Protein AF-A0A843RYM4-F1 (afdb_monomer)

Radius of gyration: 27.72 Å; Cα contacts (8 Å, |Δi|>4): 353; chains: 1; bounding box: 103×53×93 Å

Solvent-accessible surface area (backbone atoms only — not comparable to full-atom values): 15531 Å² total; per-residue (Å²): 138,80,83,81,88,85,88,85,89,82,86,83,76,78,80,76,80,78,79,76,75,79,77,70,75,80,73,80,78,63,91,58,72,94,47,65,51,45,62,41,59,73,34,46,40,60,54,49,12,54,53,62,70,39,59,40,71,56,43,38,38,38,43,68,20,52,76,46,77,76,54,92,97,36,67,54,69,44,74,45,76,52,83,48,58,29,75,87,81,55,24,27,12,54,56,46,51,55,42,50,51,49,50,42,50,44,43,68,76,66,60,44,54,69,76,53,55,46,54,51,49,60,48,38,29,69,69,72,69,34,99,53,43,78,59,39,51,54,34,78,67,59,41,46,55,54,49,44,57,53,46,32,74,74,66,74,53,53,71,65,60,47,50,53,51,49,54,51,50,50,46,56,51,72,29,48,41,56,49,101,80,45,48,68,57,34,36,38,50,72,49,64,85,85,46,91,85,49,52,76,70,58,74,70,49,43,33,32,26,40,89,44,78,76,36,47,49,19,38,58,101,59,81,51,44,23,66,58,58,36,50,43,46,74,73,69,49,52,56,62,60,56,10,59,77,71,73,52,50,51,66,50,44,52,48,25,37,24,46,74,34,81,79,77,117

Mean predicted aligned error: 9.15 Å

Foldseek 3Di:
DDDDDDDDDDDPDDDDPPPPPPPDDPPPPPVQVPDDLQLDFQDALVLLCLQQVNPSVRSLCQAQWDWDAPDVVDIDTDGHLADASDNVVRTHGNLSSLLVLLVCLQCPVLVNDPVLSSVLSVVQCVVVVDNSRLQALCCLPCSLVVSLVSSCVVPVDDPVSSVLSSVSSNLSNVQFDADPVSHGFKGQHQLADDDSVCSNPGDSQWMQGCVAPNRAIDGPPANHHLVVLLVCVVVVDDLVVSCVVRVHDSVSSVSSNSSNPVPPD

Structure (mmCIF, N/CA/C/O backbone):
data_AF-A0A843RYM4-F1
#
_entry.id   AF-A0A843RYM4-F1
#
loop_
_atom_site.group_PDB
_atom_site.id
_atom_site.type_symbol
_atom_site.label_atom_id
_atom_site.label_alt_id
_atom_site.label_comp_id
_atom_site.label_asym_id
_atom_site.label_entity_id
_atom_site.label_seq_id
_atom_site.pdbx_PDB_ins_code
_atom_site.Cartn_x
_atom_site.Cartn_y
_atom_site.Cartn_z
_atom_site.occupancy
_atom_site.B_iso_or_equiv
_atom_site.auth_seq_id
_atom_site.auth_comp_id
_atom_site.auth_asym_id
_atom_site.auth_atom_id
_atom_site.pdbx_PDB_model_num
ATOM 1 N N . MET A 1 1 ? -74.844 -32.169 61.355 1.00 43.56 1 MET A N 1
ATOM 2 C CA . MET A 1 1 ? -74.745 -33.244 60.341 1.00 43.56 1 MET A CA 1
ATOM 3 C C . MET A 1 1 ? -75.072 -32.579 59.008 1.00 43.56 1 MET A C 1
ATOM 5 O O . MET A 1 1 ? -76.038 -31.832 58.997 1.00 43.56 1 MET A O 1
ATOM 9 N N . THR A 1 2 ? -74.260 -32.655 57.951 1.00 39.06 2 THR A N 1
ATOM 10 C CA . THR A 1 2 ? -73.309 -33.729 57.589 1.00 39.06 2 THR A CA 1
ATOM 11 C C . THR A 1 2 ? -72.094 -33.182 56.803 1.00 39.06 2 THR A C 1
ATOM 13 O O . THR A 1 2 ? -72.215 -32.187 56.103 1.00 39.06 2 THR A O 1
ATOM 16 N N . GLU A 1 3 ? -70.940 -33.829 56.993 1.00 38.00 3 GLU A N 1
ATOM 17 C CA . GLU A 1 3 ? -69.759 -34.020 56.112 1.00 38.00 3 GLU A CA 1
ATOM 18 C C . GLU A 1 3 ? -69.322 -32.994 55.029 1.00 38.00 3 GLU A C 1
ATOM 20 O O . GLU A 1 3 ? -70.042 -32.664 54.093 1.00 38.00 3 GLU A O 1
ATOM 25 N N . ARG A 1 4 ? -68.017 -32.655 55.064 1.00 41.25 4 ARG A N 1
ATOM 26 C CA . ARG A 1 4 ? -67.176 -32.430 53.862 1.00 41.25 4 ARG A CA 1
ATOM 27 C C . ARG A 1 4 ? -66.652 -33.794 53.380 1.00 41.25 4 ARG A C 1
ATOM 29 O O . ARG A 1 4 ? -66.325 -34.614 54.236 1.00 41.25 4 ARG A O 1
ATOM 36 N N . PRO A 1 5 ? -66.516 -34.033 52.062 1.00 50.25 5 PRO A N 1
ATOM 37 C CA . PRO A 1 5 ? -65.272 -33.696 51.335 1.00 50.25 5 PRO A CA 1
ATOM 38 C C . PRO A 1 5 ? -65.559 -32.710 50.166 1.00 50.25 5 PRO A C 1
ATOM 40 O O . PRO A 1 5 ? -66.572 -32.023 50.232 1.00 50.25 5 PRO A O 1
ATOM 43 N N . ARG A 1 6 ? -64.741 -32.475 49.121 1.00 34.31 6 ARG A N 1
ATOM 44 C CA . ARG A 1 6 ? -63.390 -32.939 48.706 1.00 34.31 6 ARG A CA 1
ATOM 45 C C . ARG A 1 6 ? -62.654 -31.788 47.973 1.00 34.31 6 ARG A C 1
ATOM 47 O O . ARG A 1 6 ? -63.226 -30.724 47.764 1.00 34.31 6 ARG A O 1
ATOM 54 N N . TYR A 1 7 ? -61.418 -32.031 47.540 1.00 39.75 7 TYR A N 1
ATOM 55 C CA . TYR A 1 7 ? -60.795 -31.420 46.357 1.00 39.75 7 TYR A CA 1
ATOM 56 C C . TYR A 1 7 ? -60.608 -32.525 45.309 1.00 39.75 7 TYR A C 1
ATOM 58 O O . TYR A 1 7 ? -60.106 -33.584 45.674 1.00 39.75 7 TYR A O 1
ATOM 66 N N . ASP A 1 8 ? -60.919 -32.250 44.046 1.00 36.75 8 ASP A N 1
ATOM 67 C CA . ASP A 1 8 ? -60.256 -32.870 42.894 1.00 36.75 8 ASP A CA 1
ATOM 68 C C . ASP A 1 8 ? -59.927 -31.740 41.912 1.00 36.75 8 ASP A C 1
ATOM 70 O O . ASP A 1 8 ? -60.771 -30.887 41.631 1.00 36.75 8 ASP A O 1
ATOM 74 N N . ALA A 1 9 ? -58.680 -31.698 41.455 1.00 43.78 9 ALA A N 1
ATOM 75 C CA . ALA A 1 9 ? -58.236 -30.788 40.410 1.00 43.78 9 ALA A CA 1
ATOM 76 C C . ALA A 1 9 ? -58.289 -31.539 39.077 1.00 43.78 9 ALA A C 1
ATOM 78 O O . ALA A 1 9 ? -57.789 -32.660 39.003 1.00 43.78 9 ALA A O 1
ATOM 79 N N . ASP A 1 10 ? -58.862 -30.920 38.045 1.00 38.19 10 ASP A N 1
ATOM 80 C CA . ASP A 1 10 ? -58.741 -31.402 36.669 1.00 38.19 10 ASP A CA 1
ATOM 81 C C . ASP A 1 10 ? -58.036 -30.343 35.814 1.00 38.19 10 ASP A C 1
ATOM 83 O O . ASP A 1 10 ? -58.332 -29.145 35.886 1.00 38.19 10 ASP A O 1
ATOM 87 N N . ASP A 1 11 ? -57.032 -30.794 35.070 1.00 42.09 11 ASP A N 1
ATOM 88 C CA . ASP A 1 11 ? -55.925 -29.981 34.571 1.00 42.09 11 ASP A CA 1
ATOM 89 C C . ASP A 1 11 ? -56.078 -29.747 33.060 1.00 42.09 11 ASP A C 1
ATOM 91 O O . ASP A 1 11 ? -55.438 -30.372 32.211 1.00 42.09 11 ASP A O 1
ATOM 95 N N . GLY A 1 12 ? -57.014 -28.856 32.717 1.00 36.50 12 GLY A N 1
ATOM 96 C CA . GLY A 1 12 ? -57.411 -28.521 31.344 1.00 36.50 12 GLY A CA 1
ATOM 97 C C . GLY A 1 12 ? -56.373 -27.702 30.563 1.00 36.50 12 GLY A C 1
ATOM 98 O O . GLY A 1 12 ? -56.663 -26.592 30.105 1.00 36.50 12 GLY A O 1
ATOM 99 N N . MET A 1 13 ? -55.155 -28.224 30.405 1.00 33.97 13 MET A N 1
ATOM 100 C CA . MET A 1 13 ? -54.034 -27.511 29.791 1.00 33.97 13 MET A CA 1
ATOM 101 C C . MET A 1 13 ? -54.233 -27.285 28.280 1.00 33.97 13 MET A C 1
ATOM 103 O O . MET A 1 13 ? -53.924 -28.129 27.439 1.00 33.97 13 MET A O 1
ATOM 107 N N . THR A 1 14 ? -54.710 -26.092 27.911 1.00 46.28 14 THR A N 1
ATOM 108 C CA . THR A 1 14 ? -54.848 -25.677 26.504 1.00 46.28 14 THR A CA 1
ATOM 109 C C . THR A 1 14 ? -53.482 -25.566 25.814 1.00 46.28 14 THR A C 1
ATOM 111 O O . THR A 1 14 ? -52.729 -24.604 25.990 1.00 46.28 14 THR A O 1
ATOM 114 N N . ALA A 1 15 ? -53.158 -26.559 24.984 1.00 40.03 15 ALA A N 1
ATOM 115 C CA . ALA A 1 15 ? -51.910 -26.613 24.233 1.00 40.03 15 ALA A CA 1
ATOM 116 C C . ALA A 1 15 ? -51.812 -25.468 23.205 1.00 40.03 15 ALA A C 1
ATOM 118 O O . ALA A 1 15 ? -52.325 -25.546 22.088 1.00 40.03 15 ALA A O 1
ATOM 119 N N . ARG A 1 16 ? -51.102 -24.390 23.561 1.00 44.75 16 ARG A N 1
ATOM 120 C CA . ARG A 1 16 ? -50.716 -23.339 22.610 1.00 44.75 16 ARG A CA 1
ATOM 121 C C . ARG A 1 16 ? -49.678 -23.887 21.632 1.00 44.75 16 ARG A C 1
ATOM 123 O O . ARG A 1 16 ? -48.495 -23.959 21.962 1.00 44.75 16 ARG A O 1
ATOM 130 N N . THR A 1 17 ? -50.110 -24.219 20.416 1.00 42.31 17 THR A N 1
ATOM 131 C CA . THR A 1 17 ? -49.234 -24.636 19.311 1.00 42.31 17 THR A CA 1
ATOM 132 C C . THR A 1 17 ? -48.154 -23.586 19.052 1.00 42.31 17 THR A C 1
ATOM 134 O O . THR A 1 17 ? -48.388 -22.552 18.422 1.00 42.31 17 THR A O 1
ATOM 137 N N . ARG A 1 18 ? -46.942 -23.854 19.545 1.00 42.25 18 ARG A N 1
ATOM 138 C CA . ARG A 1 18 ? -45.769 -22.999 19.355 1.00 42.25 18 ARG A CA 1
ATOM 139 C C . ARG A 1 18 ? -45.374 -23.075 17.880 1.00 42.25 18 ARG A C 1
ATOM 141 O O . ARG A 1 18 ? -44.728 -24.028 17.454 1.00 42.25 18 ARG A O 1
ATOM 148 N N . ARG A 1 19 ? -45.796 -22.086 17.086 1.00 44.50 19 ARG A N 1
ATOM 149 C CA . ARG A 1 19 ? -45.435 -21.964 15.667 1.00 44.50 19 ARG A CA 1
ATOM 150 C C . ARG A 1 19 ? -43.913 -21.839 15.575 1.00 44.50 19 ARG A C 1
ATOM 152 O O . ARG A 1 19 ? -43.376 -20.757 15.799 1.00 44.50 19 ARG A O 1
ATOM 159 N N . GLN A 1 20 ? -43.222 -22.946 15.291 1.00 45.41 20 GLN A N 1
ATOM 160 C CA . GLN A 1 20 ? -41.787 -22.935 15.030 1.00 45.41 20 GLN A CA 1
ATOM 161 C C . GLN A 1 20 ? -41.539 -22.033 13.823 1.00 45.41 20 GLN A C 1
ATOM 163 O O . GLN A 1 20 ? -41.824 -22.396 12.680 1.00 45.41 20 GLN A O 1
ATOM 168 N N . VAL A 1 21 ? -41.016 -20.839 14.089 1.00 48.16 21 VAL A N 1
ATOM 169 C CA . VAL A 1 21 ? -40.394 -20.020 13.059 1.00 48.16 21 VAL A CA 1
ATOM 170 C C . VAL A 1 21 ? -39.193 -20.823 12.585 1.00 48.16 21 VAL A C 1
ATOM 172 O O . VAL A 1 21 ? -38.210 -20.954 13.313 1.00 48.16 21 VAL A O 1
ATOM 175 N N . ARG A 1 22 ? -39.287 -21.404 11.382 1.00 48.12 22 ARG A N 1
ATOM 176 C CA . ARG A 1 22 ? -38.104 -21.908 10.687 1.00 48.12 22 ARG A CA 1
ATOM 177 C C . ARG A 1 22 ? -37.179 -20.711 10.517 1.00 48.12 22 ARG A C 1
ATOM 179 O O . ARG A 1 22 ? -37.444 -19.855 9.677 1.00 48.12 22 ARG A O 1
ATOM 186 N N . MET A 1 23 ? -36.126 -20.648 11.328 1.00 41.50 23 MET A N 1
ATOM 187 C CA . MET A 1 23 ? -34.982 -19.807 11.017 1.00 41.50 23 MET A CA 1
ATOM 188 C C . MET A 1 23 ? -34.380 -20.392 9.746 1.00 41.50 23 MET A C 1
ATOM 190 O O . MET A 1 23 ? -33.664 -21.387 9.787 1.00 41.50 23 MET A O 1
ATOM 194 N N . THR A 1 24 ? -34.767 -19.826 8.603 1.00 52.88 24 THR A N 1
ATOM 195 C CA . THR A 1 24 ? -34.023 -20.001 7.361 1.00 52.88 24 THR A CA 1
ATOM 196 C C . THR A 1 24 ? -32.586 -19.623 7.663 1.00 52.88 24 THR A C 1
ATOM 198 O O . THR A 1 24 ? -32.359 -18.526 8.184 1.00 52.88 24 THR A O 1
ATOM 201 N N . GLU A 1 25 ? -31.651 -20.523 7.366 1.00 50.12 25 GLU A N 1
ATOM 202 C CA . GLU A 1 25 ? -30.223 -20.238 7.476 1.00 50.12 25 GLU A CA 1
ATOM 203 C C . GLU A 1 25 ? -29.937 -18.878 6.826 1.00 50.12 25 GLU A C 1
ATOM 205 O O . GLU A 1 25 ? -30.541 -18.563 5.789 1.00 50.12 25 GLU A O 1
ATOM 210 N N . PRO A 1 26 ? -29.100 -18.026 7.443 1.00 48.59 26 PRO A N 1
ATOM 211 C CA . PRO A 1 26 ? -28.820 -16.716 6.890 1.00 48.59 26 PRO A CA 1
ATOM 212 C C . PRO A 1 26 ? -28.185 -16.920 5.518 1.00 48.59 26 PRO A C 1
ATOM 214 O O . PRO A 1 26 ? -27.036 -17.340 5.427 1.00 48.59 26 PRO A O 1
ATOM 217 N N . VAL A 1 27 ? -28.949 -16.632 4.458 1.00 57.59 27 VAL A N 1
ATOM 218 C CA . VAL A 1 27 ? -28.446 -16.648 3.083 1.00 57.59 27 VAL A CA 1
ATOM 219 C C . VAL A 1 27 ? -27.206 -15.775 3.074 1.00 57.59 27 VAL A C 1
ATOM 221 O O . VAL A 1 27 ? -27.314 -14.566 3.305 1.00 57.59 27 VAL A O 1
ATOM 224 N N . GLU A 1 28 ? -26.047 -16.395 2.861 1.00 64.62 28 GLU A N 1
ATOM 225 C CA . GLU A 1 28 ? -24.763 -15.714 2.878 1.00 64.62 28 GLU A CA 1
ATOM 226 C C . GLU A 1 28 ? -24.771 -14.685 1.748 1.00 64.62 28 GLU A C 1
ATOM 228 O O . GLU A 1 28 ? -24.627 -14.998 0.564 1.00 64.62 28 GLU A O 1
ATOM 233 N N . ARG A 1 29 ? -25.068 -13.434 2.112 1.00 72.12 29 ARG A N 1
ATOM 234 C CA . ARG A 1 29 ? -25.175 -12.328 1.168 1.00 72.12 29 ARG A CA 1
ATOM 235 C C . ARG A 1 29 ? -23.772 -11.956 0.734 1.00 72.12 29 ARG A C 1
ATOM 237 O O . ARG A 1 29 ? -23.193 -11.037 1.297 1.00 72.12 29 ARG A O 1
ATOM 244 N N . ASP A 1 30 ? -23.261 -12.644 -0.275 1.00 82.19 30 ASP A N 1
ATOM 245 C CA . ASP A 1 30 ? -22.031 -12.266 -0.956 1.00 82.19 30 ASP A CA 1
ATOM 246 C C . ASP A 1 30 ? -22.255 -10.948 -1.732 1.00 82.19 30 ASP A C 1
ATOM 248 O O . ASP A 1 30 ? -22.907 -10.949 -2.788 1.00 82.19 30 ASP A O 1
ATOM 252 N N . PRO A 1 31 ? -21.727 -9.800 -1.256 1.00 82.81 31 PRO A N 1
ATOM 253 C CA . PRO A 1 31 ? -21.909 -8.524 -1.940 1.00 82.81 31 PRO A CA 1
ATOM 254 C C . PRO A 1 31 ? -21.063 -8.436 -3.225 1.00 82.81 31 PRO A C 1
ATOM 256 O O . PRO A 1 31 ? -21.264 -7.536 -4.044 1.00 82.81 31 PRO A O 1
ATOM 259 N N . TYR A 1 32 ? -20.134 -9.372 -3.433 1.00 86.12 32 TYR A N 1
ATOM 260 C CA . TYR A 1 32 ? -19.184 -9.399 -4.539 1.00 86.12 32 TYR A CA 1
ATOM 261 C C . TYR A 1 32 ? -19.626 -10.308 -5.697 1.00 86.12 32 TYR A C 1
ATOM 263 O O . TYR A 1 32 ? -19.127 -10.130 -6.816 1.00 86.12 32 TYR A O 1
ATOM 271 N N . ARG A 1 33 ? -20.632 -11.171 -5.476 1.00 86.94 33 ARG A N 1
ATOM 272 C CA . ARG A 1 33 ? -21.292 -12.052 -6.465 1.00 86.94 33 ARG A CA 1
ATOM 273 C C . ARG A 1 33 ? -20.331 -13.052 -7.126 1.00 86.94 33 ARG A C 1
ATOM 275 O O . ARG A 1 33 ? -20.169 -13.056 -8.345 1.00 86.94 33 ARG A O 1
ATOM 282 N N . GLY A 1 34 ? -19.641 -13.850 -6.319 1.00 86.38 34 GLY A N 1
ATOM 283 C CA . GLY A 1 34 ? -18.660 -14.861 -6.717 1.00 86.38 34 GLY A CA 1
ATOM 284 C C . GLY A 1 34 ? -17.312 -14.295 -7.171 1.00 86.38 34 GLY A C 1
ATOM 285 O O . GLY A 1 34 ? -16.414 -15.048 -7.545 1.00 86.38 34 GLY A O 1
ATOM 286 N N . ARG A 1 35 ? -17.138 -12.967 -7.170 1.00 89.19 35 ARG A N 1
ATOM 287 C CA . ARG A 1 35 ? -15.895 -12.311 -7.595 1.00 89.19 35 ARG A CA 1
ATOM 288 C C . ARG A 1 35 ? -14.971 -12.114 -6.400 1.00 89.19 35 ARG A C 1
ATOM 290 O O . ARG A 1 35 ? -15.396 -11.618 -5.365 1.00 89.19 35 ARG A O 1
ATOM 297 N N . SER A 1 36 ? -13.682 -12.405 -6.575 1.00 92.88 36 SER A N 1
ATOM 298 C CA . SER A 1 36 ? -12.673 -12.118 -5.547 1.00 92.88 36 SER A CA 1
ATOM 299 C C . SER A 1 36 ? -12.629 -10.607 -5.248 1.00 92.88 36 SER A C 1
ATOM 301 O O . SER A 1 36 ? -12.276 -9.845 -6.158 1.00 92.88 36 SER A O 1
ATOM 303 N N . PRO A 1 37 ? -12.907 -10.157 -4.005 1.00 94.50 37 PRO A N 1
ATOM 304 C CA . PRO A 1 37 ? -12.959 -8.729 -3.658 1.00 94.50 37 PRO A CA 1
ATOM 305 C C . PRO A 1 37 ? -11.645 -8.016 -3.985 1.00 94.50 37 PRO A C 1
ATOM 307 O O . PRO A 1 37 ? -11.616 -6.905 -4.506 1.00 94.50 37 PRO A O 1
ATOM 310 N N . ARG A 1 38 ? -10.542 -8.746 -3.793 1.00 95.81 38 ARG A N 1
ATOM 311 C CA . ARG A 1 38 ? -9.158 -8.335 -4.041 1.00 95.81 38 ARG A CA 1
ATOM 312 C C . ARG A 1 38 ? -8.888 -7.830 -5.463 1.00 95.81 38 ARG A C 1
ATOM 314 O O . ARG A 1 38 ? -7.949 -7.062 -5.654 1.00 95.81 38 ARG A O 1
ATOM 321 N N . LYS A 1 39 ? -9.668 -8.301 -6.445 1.00 95.88 39 LYS A N 1
ATOM 322 C CA . LYS A 1 39 ? -9.522 -8.009 -7.883 1.00 95.88 39 LYS A CA 1
ATOM 323 C C . LYS A 1 39 ? -10.553 -6.999 -8.402 1.00 95.88 39 LYS A C 1
ATOM 325 O O . LYS A 1 39 ? -10.471 -6.604 -9.562 1.00 95.88 39 LYS A O 1
ATOM 330 N N . ILE A 1 40 ? -11.527 -6.596 -7.585 1.00 95.88 40 ILE A N 1
ATOM 331 C CA . ILE A 1 40 ? -12.537 -5.612 -7.985 1.00 95.88 40 ILE A CA 1
ATOM 332 C C . ILE A 1 40 ? -11.876 -4.222 -8.028 1.00 95.88 40 ILE A C 1
ATOM 334 O O . ILE A 1 40 ? -11.143 -3.884 -7.095 1.00 95.88 40 ILE A O 1
ATOM 338 N N . PRO A 1 41 ? -12.097 -3.408 -9.081 1.00 97.12 41 PRO A N 1
ATOM 339 C CA . PRO A 1 41 ? -11.668 -2.015 -9.085 1.00 97.12 41 PRO A CA 1
ATOM 340 C C . PRO A 1 41 ? -12.458 -1.244 -8.019 1.00 97.12 41 PRO A C 1
ATOM 342 O O . PRO A 1 41 ? -13.680 -1.140 -8.114 1.00 97.12 41 PRO A O 1
ATOM 345 N N . ALA A 1 42 ? -11.757 -0.751 -7.000 1.00 96.81 42 ALA A N 1
ATOM 346 C CA . ALA A 1 42 ? -12.342 -0.161 -5.795 1.00 96.81 42 ALA A CA 1
ATOM 347 C C . ALA A 1 42 ? -11.682 1.164 -5.375 1.00 96.81 42 ALA A C 1
ATOM 349 O O . ALA A 1 42 ? -12.269 1.890 -4.585 1.00 96.81 42 ALA A O 1
ATOM 350 N N . TYR A 1 43 ? -10.500 1.493 -5.911 1.00 98.38 43 TYR A N 1
ATOM 351 C CA . TYR A 1 43 ? -9.725 2.666 -5.499 1.00 98.38 43 TYR A CA 1
ATOM 352 C C . TYR A 1 43 ? -9.367 3.562 -6.683 1.00 98.38 43 TYR A C 1
ATOM 354 O O . TYR A 1 43 ? -8.913 3.097 -7.730 1.00 98.38 43 TYR A O 1
ATOM 362 N N . SER A 1 44 ? -9.489 4.866 -6.489 1.00 98.06 44 SER A N 1
ATOM 363 C CA . SER A 1 44 ? -8.906 5.892 -7.349 1.00 98.06 44 SER A CA 1
ATOM 364 C C . SER A 1 44 ? -7.387 6.018 -7.146 1.00 98.06 44 SER A C 1
ATOM 366 O O . SER A 1 44 ? -6.811 5.539 -6.165 1.00 98.06 44 SER A O 1
ATOM 368 N N . SER A 1 45 ? -6.719 6.745 -8.053 1.00 97.94 45 SER A N 1
ATOM 369 C CA . SER A 1 45 ? -5.318 7.155 -7.838 1.00 97.94 45 SER A CA 1
ATOM 370 C C . SER A 1 45 ? -5.152 8.012 -6.576 1.00 97.94 45 SER A C 1
ATOM 372 O O . SER A 1 45 ? -4.106 7.935 -5.934 1.00 97.94 45 SER A O 1
ATOM 374 N N . PHE A 1 46 ? -6.172 8.801 -6.216 1.00 96.50 46 PHE A N 1
ATOM 375 C CA . PHE A 1 46 ? -6.182 9.660 -5.033 1.00 96.50 46 PHE A CA 1
ATOM 376 C C . PHE A 1 46 ? -6.208 8.840 -3.739 1.00 96.50 46 PHE A C 1
ATOM 378 O O . PHE A 1 46 ? -5.335 9.022 -2.893 1.00 96.50 46 PHE A O 1
ATOM 385 N N . GLU A 1 47 ? -7.127 7.882 -3.606 1.00 97.00 47 GLU A N 1
ATOM 386 C CA . GLU A 1 47 ? -7.197 6.991 -2.434 1.00 97.00 47 GLU A CA 1
ATOM 387 C C . GLU A 1 47 ? -5.907 6.180 -2.276 1.00 97.00 47 GLU A C 1
ATOM 389 O O . GLU A 1 47 ? -5.293 6.196 -1.212 1.00 97.00 47 GLU A O 1
ATOM 394 N N . ALA A 1 48 ? -5.410 5.580 -3.363 1.00 97.62 48 ALA A N 1
ATOM 395 C CA . ALA A 1 48 ? -4.123 4.884 -3.368 1.00 97.62 48 ALA A CA 1
ATOM 396 C C . ALA A 1 48 ? -2.952 5.796 -2.947 1.00 97.62 48 ALA A C 1
ATOM 398 O O . ALA A 1 48 ? -2.069 5.380 -2.196 1.00 97.62 48 ALA A O 1
ATOM 399 N N . SER A 1 49 ? -2.957 7.057 -3.389 1.00 95.50 49 SER A N 1
ATOM 400 C CA . SER A 1 49 ? -1.980 8.078 -2.992 1.00 95.50 49 SER A CA 1
ATOM 401 C C . SER A 1 49 ? -2.014 8.365 -1.494 1.00 95.50 49 SER A C 1
ATOM 403 O O . SER A 1 49 ? -0.967 8.432 -0.846 1.00 95.50 49 SER A O 1
ATOM 405 N N . ARG A 1 50 ? -3.218 8.487 -0.930 1.00 94.00 50 ARG A N 1
ATOM 406 C CA . ARG A 1 50 ? -3.449 8.780 0.488 1.00 94.00 50 ARG A CA 1
ATOM 407 C C . ARG A 1 50 ? -3.031 7.596 1.359 1.00 94.00 50 ARG A C 1
ATOM 409 O O . ARG A 1 50 ? -2.188 7.767 2.236 1.00 94.00 50 ARG A O 1
ATOM 416 N N . TYR A 1 51 ? -3.515 6.396 1.043 1.00 95.19 51 TYR A N 1
ATOM 417 C CA . TYR A 1 51 ? -3.266 5.175 1.815 1.00 95.19 51 TYR A CA 1
ATOM 418 C C . TYR A 1 51 ? -1.800 4.718 1.781 1.00 95.19 51 TYR A C 1
ATOM 420 O O . TYR A 1 51 ? -1.284 4.227 2.781 1.00 95.19 51 TYR A O 1
ATOM 428 N N . LEU A 1 52 ? -1.100 4.903 0.655 1.00 94.12 52 LEU A N 1
ATOM 429 C CA . LEU A 1 52 ? 0.306 4.493 0.498 1.00 94.12 52 LEU A CA 1
ATOM 430 C C . LEU A 1 52 ? 1.308 5.647 0.705 1.00 94.12 52 LEU A C 1
ATOM 432 O O . LEU A 1 52 ? 2.525 5.449 0.627 1.00 94.12 52 LEU A O 1
ATOM 436 N N . ARG A 1 53 ? 0.812 6.870 0.943 1.00 92.31 53 ARG A N 1
ATOM 437 C CA . ARG A 1 53 ? 1.591 8.122 1.025 1.00 92.31 53 ARG A CA 1
ATOM 438 C C . ARG A 1 53 ? 2.451 8.394 -0.213 1.00 92.31 53 ARG A C 1
ATOM 440 O O . ARG A 1 53 ? 3.535 8.973 -0.105 1.00 92.31 53 ARG A O 1
ATOM 447 N N . ILE A 1 54 ? 2.008 7.955 -1.390 1.00 93.19 54 ILE A N 1
ATOM 448 C CA . ILE A 1 54 ? 2.682 8.147 -2.685 1.00 93.19 54 ILE A CA 1
ATOM 449 C C . ILE A 1 54 ? 2.013 9.332 -3.391 1.00 93.19 54 ILE A C 1
ATOM 451 O O . ILE A 1 54 ? 0.798 9.301 -3.506 1.00 93.19 54 ILE A O 1
ATOM 455 N N . PRO A 1 55 ? 2.736 10.343 -3.913 1.00 94.31 55 PRO A N 1
ATOM 456 C CA . PRO A 1 55 ? 2.100 11.448 -4.635 1.00 94.31 55 PRO A CA 1
ATOM 457 C C . PRO A 1 55 ? 1.178 10.950 -5.758 1.00 94.31 55 PRO A C 1
ATOM 459 O O . PRO A 1 55 ? 1.570 10.075 -6.530 1.00 94.31 55 PRO A O 1
ATOM 462 N N . GLU A 1 56 ? -0.021 11.518 -5.892 1.00 95.62 56 GLU A N 1
ATOM 463 C CA . GLU A 1 56 ? -1.044 11.004 -6.818 1.00 95.62 56 GLU A CA 1
ATOM 464 C C . GLU A 1 56 ? -0.556 10.890 -8.265 1.00 95.62 56 GLU A C 1
ATOM 466 O O . GLU A 1 56 ? -0.749 9.861 -8.911 1.00 95.62 56 GLU A O 1
ATOM 471 N N . ASN A 1 57 ? 0.160 11.899 -8.765 1.00 95.12 57 ASN A N 1
ATOM 472 C CA . ASN A 1 57 ? 0.730 11.844 -10.109 1.00 95.12 57 ASN A CA 1
ATOM 473 C C . ASN A 1 57 ? 1.754 10.698 -10.253 1.00 95.12 57 ASN A C 1
ATOM 475 O O . ASN A 1 57 ? 1.873 10.094 -11.313 1.00 95.12 57 ASN A O 1
ATOM 479 N N . THR A 1 58 ? 2.477 10.348 -9.186 1.00 95.00 58 THR A N 1
ATOM 480 C CA . THR A 1 58 ? 3.381 9.190 -9.161 1.00 95.00 58 THR A CA 1
ATOM 481 C C . THR A 1 58 ? 2.603 7.874 -9.213 1.00 95.00 58 THR A C 1
ATOM 483 O O . THR A 1 58 ? 2.940 7.034 -10.044 1.00 95.00 58 THR A O 1
ATOM 486 N N . VAL A 1 59 ? 1.531 7.721 -8.421 1.00 97.31 59 VAL A N 1
ATOM 487 C CA . VAL A 1 59 ? 0.623 6.558 -8.502 1.00 97.31 59 VAL A CA 1
ATOM 488 C C . VAL A 1 59 ? 0.065 6.407 -9.916 1.00 97.31 59 VAL A C 1
ATOM 490 O O . VAL A 1 59 ? 0.187 5.342 -10.521 1.00 97.31 59 VAL A O 1
ATOM 493 N N . ARG A 1 60 ? -0.477 7.494 -10.476 1.00 96.44 60 ARG A N 1
ATOM 494 C CA . ARG A 1 60 ? -1.072 7.525 -11.815 1.00 96.44 60 ARG A CA 1
ATOM 495 C C . ARG A 1 60 ? -0.056 7.122 -12.890 1.00 96.44 60 ARG A C 1
ATOM 497 O O . ARG A 1 60 ? -0.333 6.244 -13.702 1.00 96.44 60 ARG A O 1
ATOM 504 N N . ASN A 1 61 ? 1.155 7.678 -12.835 1.00 95.19 61 ASN A N 1
ATOM 505 C CA . ASN A 1 61 ? 2.244 7.343 -13.756 1.00 95.19 61 ASN A CA 1
ATOM 506 C C . ASN A 1 61 ? 2.743 5.894 -13.615 1.00 95.19 61 ASN A C 1
ATOM 508 O O . ASN A 1 61 ? 3.223 5.321 -14.594 1.00 95.19 61 ASN A O 1
ATOM 512 N N . TRP A 1 62 ? 2.663 5.288 -12.426 1.00 96.31 62 TRP A N 1
ATOM 513 C CA . TRP A 1 62 ? 3.027 3.881 -12.219 1.00 96.31 62 TRP A CA 1
ATOM 514 C C . TRP A 1 62 ? 1.923 2.928 -12.687 1.00 96.31 62 TRP A C 1
ATOM 516 O O . TRP A 1 62 ? 2.237 1.922 -13.315 1.00 96.31 62 TRP A O 1
ATOM 526 N N . ALA A 1 63 ? 0.652 3.243 -12.440 1.00 96.88 63 ALA A N 1
ATOM 527 C CA . ALA A 1 63 ? -0.468 2.366 -12.779 1.00 96.88 63 ALA A CA 1
ATOM 528 C C . ALA A 1 63 ? -0.961 2.485 -14.232 1.00 96.88 63 ALA A C 1
ATOM 530 O O . ALA A 1 63 ? -1.385 1.490 -14.813 1.00 96.88 63 ALA A O 1
ATOM 531 N N . PHE A 1 64 ? -0.884 3.677 -14.830 1.00 96.12 64 PHE A N 1
ATOM 532 C CA . PHE A 1 64 ? -1.447 3.970 -16.159 1.00 96.12 64 PHE A CA 1
ATOM 533 C C . PHE A 1 64 ? -0.398 4.464 -17.169 1.00 96.12 64 PHE A C 1
ATOM 535 O O . PHE A 1 64 ? -0.656 4.500 -18.372 1.00 96.12 64 PHE A O 1
ATOM 542 N N . GLY A 1 65 ? 0.824 4.760 -16.714 1.00 93.50 65 GLY A N 1
ATOM 543 C CA . GLY A 1 65 ? 1.875 5.318 -17.563 1.00 93.50 65 GLY A CA 1
ATOM 544 C C . GLY A 1 65 ? 1.615 6.780 -17.933 1.00 93.50 65 GLY A C 1
ATOM 545 O O . GLY A 1 65 ? 0.744 7.437 -17.369 1.00 93.50 65 GLY A O 1
ATOM 546 N N . TYR A 1 66 ? 2.393 7.303 -18.881 1.00 90.19 66 TYR A N 1
ATOM 547 C CA . TYR A 1 66 ? 2.176 8.635 -19.455 1.00 90.19 66 TYR A CA 1
ATOM 548 C C . TYR A 1 66 ? 2.806 8.775 -20.846 1.00 90.19 66 TYR A C 1
ATOM 550 O O . TYR A 1 66 ? 3.719 8.033 -21.223 1.00 90.19 66 TYR A O 1
ATOM 558 N N . ALA A 1 67 ? 2.349 9.785 -21.588 1.00 88.12 67 ALA A N 1
ATOM 559 C CA . ALA A 1 67 ? 2.960 10.266 -22.821 1.00 88.12 67 ALA A CA 1
ATOM 560 C C . ALA A 1 67 ? 2.976 11.803 -22.812 1.00 88.12 67 ALA A C 1
ATOM 562 O O . ALA A 1 67 ? 1.926 12.432 -22.889 1.00 88.12 67 ALA A O 1
ATOM 563 N N . GLN A 1 68 ? 4.160 12.408 -22.716 1.00 86.06 68 GLN A N 1
ATOM 564 C CA . GLN A 1 68 ? 4.343 13.859 -22.636 1.00 86.06 68 GLN A CA 1
ATOM 565 C C . GLN A 1 68 ? 5.205 14.350 -23.801 1.00 86.06 68 GLN A C 1
ATOM 567 O O . GLN A 1 68 ? 6.272 13.798 -24.073 1.00 86.06 68 GLN A O 1
ATOM 572 N N . ARG A 1 69 ? 4.771 15.412 -24.487 1.00 85.25 69 ARG A N 1
ATOM 573 C CA . ARG A 1 69 ? 5.583 16.079 -25.517 1.00 85.25 69 ARG A CA 1
ATOM 574 C C . ARG A 1 69 ? 6.745 16.820 -24.849 1.00 85.25 69 ARG A C 1
ATOM 576 O O . ARG A 1 69 ? 6.530 17.578 -23.911 1.00 85.25 69 ARG A O 1
ATOM 583 N N . THR A 1 70 ? 7.961 16.594 -25.338 1.00 86.50 70 THR A N 1
ATOM 584 C CA . THR A 1 70 ? 9.211 17.178 -24.810 1.00 86.50 70 THR A CA 1
ATOM 585 C C . THR A 1 70 ? 9.956 18.033 -25.840 1.00 86.50 70 THR A C 1
ATOM 587 O O . THR A 1 70 ? 11.058 18.505 -25.579 1.00 86.50 70 THR A O 1
ATOM 590 N N . GLY A 1 71 ? 9.360 18.242 -27.016 1.00 85.56 71 GLY A N 1
ATOM 591 C CA . GLY A 1 71 ? 9.843 19.144 -28.062 1.00 85.56 71 GLY A CA 1
ATOM 592 C C . GLY A 1 71 ? 9.140 18.888 -29.402 1.00 85.56 71 GLY A C 1
ATOM 593 O O . GLY A 1 71 ? 8.264 18.017 -29.480 1.00 85.56 71 GLY A O 1
ATOM 594 N N . PRO A 1 72 ? 9.515 19.604 -30.476 1.00 86.75 72 PRO A N 1
ATOM 595 C CA . PRO A 1 72 ? 9.101 19.272 -31.839 1.00 86.75 72 PRO A CA 1
ATOM 596 C C . PRO A 1 72 ? 9.462 17.814 -32.162 1.00 86.75 72 PRO A C 1
ATOM 598 O O . PRO A 1 72 ? 10.592 17.388 -31.934 1.00 86.75 72 PRO A O 1
ATOM 601 N N . GLY A 1 73 ? 8.485 17.012 -32.595 1.00 84.94 73 GLY A N 1
ATOM 602 C CA . GLY A 1 73 ? 8.656 15.578 -32.888 1.00 84.94 73 GLY A CA 1
ATOM 603 C C . GLY A 1 73 ? 8.968 14.654 -31.694 1.00 84.94 73 GLY A C 1
ATOM 604 O O . GLY A 1 73 ? 8.889 13.437 -31.839 1.00 84.94 73 GLY A O 1
ATOM 605 N N . ARG A 1 74 ? 9.284 15.178 -30.500 1.00 84.44 74 ARG A N 1
ATOM 606 C CA . ARG A 1 74 ? 9.730 14.377 -29.345 1.00 84.44 74 ARG A CA 1
ATOM 607 C C . ARG A 1 74 ? 8.609 14.169 -28.328 1.00 84.44 74 ARG A C 1
ATOM 609 O O . ARG A 1 74 ? 8.046 15.124 -27.796 1.00 84.44 74 ARG A O 1
ATOM 616 N N . THR A 1 75 ? 8.317 12.904 -28.025 1.00 87.44 75 THR A N 1
ATOM 617 C CA . THR A 1 75 ? 7.375 12.499 -26.968 1.00 87.44 75 THR A CA 1
ATOM 618 C C . THR A 1 75 ? 8.059 11.521 -26.021 1.00 87.44 75 THR A C 1
ATOM 620 O O . THR A 1 75 ? 8.430 10.422 -26.427 1.00 87.44 75 THR A O 1
ATOM 623 N N . MET A 1 76 ? 8.198 11.897 -24.752 1.00 84.06 76 MET A N 1
ATOM 624 C CA . MET A 1 76 ? 8.609 10.987 -23.687 1.00 84.06 76 MET A CA 1
ATOM 625 C C . MET A 1 76 ? 7.419 10.109 -23.300 1.00 84.06 76 MET A C 1
ATOM 627 O O . MET A 1 76 ? 6.360 10.622 -22.941 1.00 84.06 76 MET A O 1
ATOM 631 N N . ARG A 1 77 ? 7.581 8.786 -23.375 1.00 87.25 77 ARG A N 1
ATOM 632 C CA . ARG A 1 77 ? 6.562 7.814 -22.959 1.00 87.25 77 ARG A CA 1
ATOM 633 C C . ARG A 1 77 ? 7.110 6.906 -21.867 1.00 87.25 77 ARG A C 1
ATOM 635 O O . ARG A 1 77 ? 8.239 6.434 -21.969 1.00 87.25 77 ARG A O 1
ATOM 642 N N . SER A 1 78 ? 6.285 6.600 -20.872 1.00 87.81 78 SER A N 1
ATOM 643 C CA . SER A 1 78 ? 6.519 5.502 -19.931 1.00 87.81 78 SER A CA 1
ATOM 644 C C . SER A 1 78 ? 5.296 4.598 -19.913 1.00 87.81 78 SER A C 1
ATOM 646 O O . SER A 1 78 ? 4.193 5.068 -19.648 1.00 87.81 78 SER A O 1
ATOM 648 N N . ARG A 1 79 ? 5.491 3.295 -20.149 1.00 92.00 79 ARG A N 1
ATOM 649 C CA . ARG A 1 79 ? 4.441 2.283 -19.937 1.00 92.00 79 ARG A CA 1
ATOM 650 C C . ARG A 1 79 ? 4.125 2.128 -18.427 1.00 92.00 79 ARG A C 1
ATOM 652 O O . ARG A 1 79 ? 4.974 2.503 -17.611 1.00 92.00 79 ARG A O 1
ATOM 659 N N . PRO A 1 80 ? 2.971 1.569 -18.028 1.00 94.06 80 PRO A N 1
ATOM 660 C CA . PRO A 1 80 ? 2.702 1.181 -16.636 1.00 94.06 80 PRO A CA 1
ATOM 661 C C . PRO A 1 80 ? 3.787 0.271 -16.034 1.00 94.06 80 PRO A C 1
ATOM 663 O O . PRO A 1 80 ? 4.522 -0.388 -16.769 1.00 94.06 80 PRO A O 1
ATOM 666 N N . LEU A 1 81 ? 3.923 0.234 -14.708 1.00 94.31 81 LEU A N 1
ATOM 667 C CA . LEU A 1 81 ? 4.695 -0.781 -13.971 1.00 94.31 81 LEU A CA 1
ATOM 668 C C . LEU A 1 81 ? 3.844 -1.987 -13.547 1.00 94.31 81 LEU A C 1
ATOM 670 O O . LEU A 1 81 ? 4.415 -3.029 -13.257 1.00 94.31 81 LEU A O 1
ATOM 674 N N . LEU A 1 82 ? 2.520 -1.838 -13.506 1.00 94.94 82 LEU A N 1
ATOM 675 C CA . LEU A 1 82 ? 1.562 -2.866 -13.096 1.00 94.94 82 LEU A CA 1
ATOM 676 C C . LEU A 1 82 ? 0.365 -2.897 -14.051 1.00 94.94 82 LEU A C 1
ATOM 678 O O . LEU A 1 82 ? 0.184 -1.982 -14.860 1.00 94.94 82 LEU A O 1
ATOM 682 N N . LYS A 1 83 ? -0.474 -3.929 -13.938 1.00 94.50 83 LYS A N 1
ATOM 683 C CA . LYS A 1 83 ? -1.727 -4.045 -14.691 1.00 94.50 83 LYS A CA 1
ATOM 684 C C . LYS A 1 83 ? -2.903 -3.580 -13.830 1.00 94.50 83 LYS A C 1
ATOM 686 O O . LYS A 1 83 ? -3.398 -4.335 -12.995 1.00 94.50 83 LYS A O 1
ATOM 691 N N . ALA A 1 84 ? -3.345 -2.340 -14.037 1.00 96.50 84 ALA A N 1
ATOM 692 C CA . ALA A 1 84 ? -4.497 -1.780 -13.333 1.00 96.50 84 ALA A CA 1
ATOM 693 C C . ALA A 1 84 ? -5.780 -2.596 -13.587 1.00 96.50 84 ALA A C 1
ATOM 695 O O . ALA A 1 84 ? -5.985 -3.122 -14.683 1.00 96.50 84 ALA A O 1
ATOM 696 N N . ALA A 1 85 ? -6.643 -2.685 -12.572 1.00 96.94 85 ALA A N 1
ATOM 697 C CA . ALA A 1 85 ? -7.879 -3.463 -12.631 1.00 96.94 85 ALA A CA 1
ATOM 698 C C . ALA A 1 85 ? -8.914 -2.904 -13.623 1.00 96.94 85 ALA A C 1
ATOM 700 O O . ALA A 1 85 ? -9.614 -3.684 -14.267 1.00 96.94 85 ALA A O 1
ATOM 701 N N . ASP A 1 86 ? -8.988 -1.579 -13.781 1.00 97.19 86 ASP A N 1
ATOM 702 C CA . ASP A 1 86 ? -9.756 -0.927 -14.846 1.00 97.19 86 ASP A CA 1
ATOM 703 C C . ASP A 1 86 ? -8.979 0.275 -15.409 1.00 97.19 86 ASP A C 1
ATOM 705 O O . ASP A 1 86 ? -8.961 1.373 -14.846 1.00 97.19 86 ASP A O 1
ATOM 709 N N . THR A 1 87 ? -8.335 0.061 -16.558 1.00 94.94 87 THR A N 1
ATOM 710 C CA . THR A 1 87 ? -7.583 1.093 -17.286 1.00 94.94 87 THR A CA 1
ATOM 711 C C . THR A 1 87 ? -8.483 2.173 -17.893 1.00 94.94 87 THR A C 1
ATOM 713 O O . THR A 1 87 ? -8.022 3.292 -18.092 1.00 94.94 87 THR A O 1
ATOM 716 N N . GLN A 1 88 ? -9.754 1.881 -18.201 1.00 94.44 88 GLN A N 1
ATOM 717 C CA . GLN A 1 88 ? -10.659 2.865 -18.807 1.00 94.44 88 GLN A CA 1
ATOM 718 C C . GLN A 1 88 ? -11.130 3.876 -17.759 1.00 94.44 88 GLN A C 1
ATOM 720 O O . GLN A 1 88 ? -11.054 5.087 -17.971 1.00 94.44 88 GLN A O 1
ATOM 725 N N . ARG A 1 89 ? -11.561 3.382 -16.594 1.00 96.19 89 ARG A N 1
ATOM 726 C CA . ARG A 1 89 ? -12.047 4.207 -15.475 1.00 96.19 89 ARG A CA 1
ATOM 727 C C . ARG A 1 89 ? -10.935 4.710 -14.555 1.00 96.19 89 ARG A C 1
ATOM 729 O O . ARG A 1 89 ? -11.219 5.447 -13.620 1.00 96.19 89 ARG A O 1
ATOM 736 N N . HIS A 1 90 ? -9.684 4.335 -14.828 1.00 96.50 90 HIS A N 1
ATOM 737 C CA . HIS A 1 90 ? -8.512 4.640 -14.003 1.00 96.50 90 HIS A CA 1
ATOM 738 C C . HIS A 1 90 ? -8.657 4.160 -12.546 1.00 96.50 90 HIS A C 1
ATOM 740 O O . HIS A 1 90 ? -8.219 4.830 -11.606 1.00 96.50 90 HIS A O 1
ATOM 746 N N . LEU A 1 91 ? -9.263 2.980 -12.368 1.00 98.06 91 LEU A N 1
ATOM 747 C CA . LEU A 1 91 ? -9.491 2.362 -11.064 1.00 98.06 91 LEU A CA 1
ATOM 748 C C . LEU A 1 91 ? -8.512 1.213 -10.801 1.00 98.06 91 LEU A C 1
ATOM 750 O O . LEU A 1 91 ? -8.137 0.429 -11.678 1.00 98.06 91 LEU A O 1
ATOM 754 N N . LEU A 1 92 ? -8.125 1.121 -9.538 1.00 98.50 92 LEU A N 1
ATOM 755 C CA . LEU A 1 92 ? -7.185 0.168 -8.975 1.00 98.50 92 LEU A CA 1
ATOM 756 C C . LEU A 1 92 ? -7.944 -0.832 -8.103 1.00 98.50 92 LEU A C 1
ATOM 758 O O . LEU A 1 92 ? -8.947 -0.499 -7.472 1.00 98.50 92 LEU A O 1
ATOM 762 N N . SER A 1 93 ? -7.451 -2.063 -8.057 1.00 98.12 93 SER A N 1
ATOM 763 C CA . SER A 1 93 ? -7.904 -3.081 -7.105 1.00 98.12 93 SER A CA 1
ATOM 764 C C . SER A 1 93 ? -6.999 -3.131 -5.874 1.00 98.12 93 SER A C 1
ATOM 766 O O . SER A 1 93 ? -5.934 -2.510 -5.852 1.00 98.12 93 SER A O 1
ATOM 768 N N . PHE A 1 94 ? -7.381 -3.914 -4.863 1.00 98.44 94 PHE A N 1
ATOM 769 C CA . PHE A 1 94 ? -6.519 -4.163 -3.702 1.00 98.44 94 PHE A CA 1
ATOM 770 C C . PHE A 1 94 ? -5.181 -4.781 -4.123 1.00 98.44 94 PHE A C 1
ATOM 772 O O . PHE A 1 94 ? -4.137 -4.332 -3.664 1.00 98.44 94 PHE A O 1
ATOM 779 N N . VAL A 1 95 ? -5.196 -5.730 -5.067 1.00 97.81 95 VAL A N 1
ATOM 780 C CA . VAL A 1 95 ? -3.972 -6.281 -5.676 1.00 97.81 95 VAL A CA 1
ATOM 781 C C . VAL A 1 95 ? -3.047 -5.163 -6.173 1.00 97.81 95 VAL A C 1
ATOM 783 O O . VAL A 1 95 ? -1.862 -5.164 -5.850 1.00 97.81 95 VAL A O 1
ATOM 786 N N . ASN A 1 96 ? -3.593 -4.152 -6.854 1.00 98.25 96 ASN A N 1
ATOM 787 C CA . ASN A 1 96 ? -2.789 -3.032 -7.340 1.00 98.25 96 ASN A CA 1
ATOM 788 C C . ASN A 1 96 ? -2.282 -2.112 -6.217 1.00 98.25 96 ASN A C 1
ATOM 790 O O . ASN A 1 96 ? -1.193 -1.560 -6.356 1.00 98.25 96 ASN A O 1
ATOM 794 N N . LEU A 1 97 ? -3.010 -1.950 -5.103 1.00 98.25 97 LEU A N 1
ATOM 795 C CA . LEU A 1 97 ? -2.482 -1.237 -3.929 1.00 98.25 97 LEU A CA 1
ATOM 796 C C . LEU A 1 97 ? -1.254 -1.947 -3.349 1.00 98.25 97 LEU A C 1
ATOM 798 O O . LEU A 1 97 ? -0.258 -1.293 -3.042 1.00 98.25 97 LEU A O 1
ATOM 802 N N . VAL A 1 98 ? -1.299 -3.277 -3.232 1.00 98.06 98 VAL A N 1
ATOM 803 C CA . VAL A 1 98 ? -0.169 -4.057 -2.708 1.00 98.06 98 VAL A CA 1
ATOM 804 C C . VAL A 1 98 ? 1.019 -4.029 -3.686 1.00 98.06 98 VAL A C 1
ATOM 806 O O . VAL A 1 98 ? 2.160 -3.854 -3.261 1.00 98.06 98 VAL A O 1
ATOM 809 N N . GLU A 1 99 ? 0.778 -4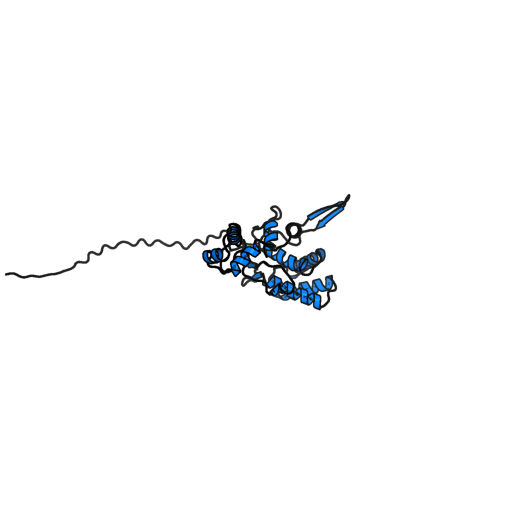.081 -5.001 1.00 97.50 99 GLU A N 1
ATOM 810 C CA . GLU A 1 99 ? 1.830 -3.869 -6.011 1.00 97.50 99 GLU A CA 1
ATOM 811 C C . GLU A 1 99 ? 2.466 -2.471 -5.891 1.00 97.50 99 GLU A C 1
ATOM 813 O O . GLU A 1 99 ? 3.691 -2.346 -5.890 1.00 97.50 99 GLU A O 1
ATOM 818 N N . LEU A 1 100 ? 1.661 -1.411 -5.741 1.00 97.75 100 LEU A N 1
ATOM 819 C CA . LEU A 1 100 ? 2.146 -0.035 -5.555 1.00 97.75 100 LEU A CA 1
ATOM 820 C C . LEU A 1 100 ? 2.951 0.138 -4.260 1.00 97.75 100 LEU A C 1
ATOM 822 O O . LEU A 1 100 ? 3.939 0.875 -4.257 1.00 97.75 100 LEU A O 1
ATOM 826 N N . HIS A 1 101 ? 2.567 -0.546 -3.179 1.00 96.50 101 HIS A N 1
ATOM 827 C CA . HIS A 1 101 ? 3.315 -0.592 -1.917 1.00 96.50 101 HIS A CA 1
ATOM 828 C C . HIS A 1 101 ? 4.717 -1.183 -2.113 1.00 96.50 101 HIS A C 1
ATOM 830 O O . HIS A 1 101 ? 5.704 -0.575 -1.691 1.00 96.50 101 HIS A O 1
ATOM 836 N N . MET A 1 102 ? 4.829 -2.304 -2.833 1.00 94.75 102 MET A N 1
ATOM 837 C CA . MET A 1 102 ? 6.121 -2.927 -3.151 1.00 94.75 102 MET A CA 1
ATOM 838 C C . MET A 1 102 ? 6.958 -2.088 -4.130 1.00 94.75 102 MET A C 1
ATOM 840 O O . MET A 1 102 ? 8.164 -1.925 -3.941 1.00 94.75 102 MET A O 1
ATOM 844 N N . ILE A 1 103 ? 6.334 -1.468 -5.138 1.00 94.94 103 ILE A N 1
ATOM 845 C CA . ILE A 1 103 ? 7.019 -0.520 -6.034 1.00 94.94 103 ILE A CA 1
ATOM 846 C C . ILE A 1 103 ? 7.517 0.705 -5.251 1.00 94.94 103 ILE A C 1
ATOM 848 O O . ILE A 1 103 ? 8.602 1.213 -5.545 1.00 94.94 103 ILE A O 1
ATOM 852 N N . SER A 1 104 ? 6.772 1.175 -4.243 1.00 92.56 104 SER A N 1
ATOM 853 C CA . SER A 1 104 ? 7.204 2.275 -3.376 1.00 92.56 104 SER A CA 1
ATOM 854 C C . SER A 1 104 ? 8.457 1.915 -2.581 1.00 92.56 104 SER A C 1
ATOM 856 O O . SER A 1 104 ? 9.375 2.733 -2.562 1.00 92.56 104 SER A O 1
ATOM 858 N N . ALA A 1 105 ? 8.530 0.708 -2.008 1.00 89.44 105 ALA A N 1
ATOM 859 C CA . ALA A 1 105 ? 9.720 0.202 -1.314 1.00 89.44 105 ALA A CA 1
ATOM 860 C C . ALA A 1 105 ? 10.973 0.327 -2.200 1.00 89.44 105 ALA A C 1
ATOM 862 O O . ALA A 1 105 ? 11.953 0.994 -1.866 1.00 89.44 105 ALA A O 1
ATOM 863 N N . LEU A 1 106 ? 10.885 -0.225 -3.415 1.00 88.75 106 LEU A N 1
ATOM 864 C CA . LEU A 1 106 ? 11.958 -0.178 -4.405 1.00 88.75 106 LEU A CA 1
ATOM 865 C C . LEU A 1 106 ? 12.296 1.262 -4.816 1.00 88.75 106 LEU A C 1
ATOM 867 O O . LEU A 1 106 ? 13.460 1.669 -4.821 1.00 88.75 106 LEU A O 1
ATOM 871 N N . ARG A 1 107 ? 11.293 2.056 -5.207 1.00 89.19 107 ARG A N 1
ATOM 872 C CA . ARG A 1 107 ? 11.541 3.353 -5.848 1.00 89.19 107 ARG A CA 1
ATOM 873 C C . ARG A 1 107 ? 11.921 4.455 -4.870 1.00 89.19 107 ARG A C 1
ATOM 875 O O . ARG A 1 107 ? 12.701 5.325 -5.250 1.00 89.19 107 ARG A O 1
ATOM 882 N N . ARG A 1 108 ? 11.326 4.486 -3.680 1.00 81.44 108 ARG A N 1
ATOM 883 C CA . ARG A 1 108 ? 11.473 5.606 -2.742 1.00 81.44 108 ARG A CA 1
ATOM 884 C C . ARG A 1 108 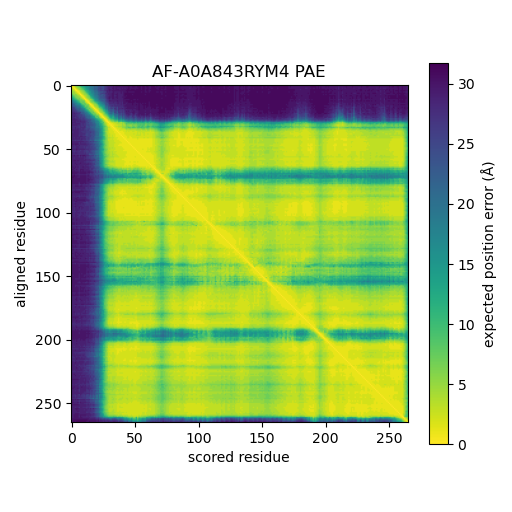? 12.495 5.324 -1.662 1.00 81.44 108 ARG A C 1
ATOM 886 O O . ARG A 1 108 ? 13.268 6.221 -1.354 1.00 81.44 108 ARG A O 1
ATOM 893 N N . ASP A 1 109 ? 12.545 4.088 -1.186 1.00 79.69 109 ASP A N 1
ATOM 894 C CA . ASP A 1 109 ? 13.288 3.776 0.030 1.00 79.69 109 ASP A CA 1
ATOM 895 C C . ASP A 1 109 ? 14.687 3.215 -0.323 1.00 79.69 109 ASP A C 1
ATOM 897 O O . ASP A 1 109 ? 15.644 3.421 0.414 1.00 79.69 109 ASP A O 1
ATOM 901 N N . HIS A 1 110 ? 14.854 2.663 -1.538 1.00 77.62 110 HIS A N 1
ATOM 902 C CA . HIS A 1 110 ? 16.161 2.341 -2.147 1.00 77.62 110 HIS A CA 1
ATOM 903 C C . HIS A 1 110 ? 16.522 3.141 -3.412 1.00 77.62 110 HIS A C 1
ATOM 905 O O . HIS A 1 110 ? 17.510 2.832 -4.081 1.00 77.62 110 HIS A O 1
ATOM 911 N N . ASN A 1 111 ? 15.733 4.157 -3.781 1.00 83.69 111 ASN A N 1
ATOM 912 C CA . ASN A 1 111 ? 15.950 4.987 -4.978 1.00 83.69 111 ASN A CA 1
ATOM 913 C C . ASN A 1 111 ? 16.181 4.187 -6.286 1.00 83.69 111 ASN A C 1
ATOM 915 O O . ASN A 1 111 ? 16.862 4.651 -7.208 1.00 83.69 111 ASN A O 1
ATOM 919 N N . VAL A 1 112 ? 15.601 2.986 -6.421 1.00 85.75 112 VAL A N 1
ATOM 920 C CA . VAL A 1 112 ? 15.788 2.150 -7.617 1.00 85.75 112 VAL A CA 1
ATOM 921 C C . VAL A 1 112 ? 15.294 2.909 -8.851 1.00 85.75 112 VAL A C 1
ATOM 923 O O . VAL A 1 112 ? 14.196 3.467 -8.865 1.00 85.75 112 VAL A O 1
ATOM 926 N N . GLN A 1 113 ? 16.096 2.974 -9.915 1.00 87.75 113 GLN A N 1
ATOM 927 C CA . GLN A 1 113 ? 15.709 3.713 -11.122 1.00 87.75 113 GLN A CA 1
ATOM 928 C C . GLN A 1 113 ? 14.540 3.014 -11.835 1.00 87.75 113 GLN A C 1
ATOM 930 O O . GLN A 1 113 ? 14.571 1.804 -12.053 1.00 87.75 113 GLN A O 1
ATOM 935 N N . MET A 1 114 ? 13.542 3.782 -12.281 1.00 89.00 114 MET A N 1
ATOM 936 C CA . MET A 1 114 ? 12.316 3.262 -12.912 1.00 89.00 114 MET A CA 1
ATOM 937 C C . MET A 1 114 ? 12.540 2.232 -14.046 1.00 89.00 114 MET A C 1
ATOM 939 O O . MET A 1 114 ? 11.841 1.217 -14.054 1.00 89.00 114 MET A O 1
ATOM 943 N N . PRO A 1 115 ? 13.512 2.396 -14.975 1.00 88.50 115 PRO A N 1
ATOM 944 C CA . PRO A 1 115 ? 13.787 1.384 -16.000 1.00 88.50 115 PRO A CA 1
ATOM 945 C C . PRO A 1 115 ? 14.335 0.063 -15.442 1.00 88.50 115 PRO A C 1
ATOM 947 O O . PRO A 1 115 ? 14.209 -0.966 -16.099 1.00 88.50 115 PRO A O 1
ATOM 950 N N . LYS A 1 116 ? 14.947 0.076 -14.251 1.00 86.81 116 LYS A N 1
ATOM 951 C CA . LYS A 1 116 ? 15.487 -1.113 -13.578 1.00 86.81 116 LYS A CA 1
ATOM 952 C C . LYS A 1 116 ? 14.391 -1.873 -12.832 1.00 86.81 116 LYS A C 1
ATOM 954 O O . LYS A 1 116 ? 14.301 -3.078 -13.027 1.00 86.81 116 LYS A O 1
ATOM 959 N N . ILE A 1 117 ? 13.512 -1.167 -12.101 1.00 89.00 117 ILE A N 1
ATOM 960 C CA . ILE A 1 117 ? 12.286 -1.751 -11.507 1.00 89.00 117 ILE A CA 1
ATOM 961 C C . ILE A 1 117 ? 11.521 -2.514 -12.589 1.00 89.00 117 ILE A C 1
ATOM 963 O O . ILE A 1 117 ? 11.237 -3.695 -12.452 1.00 89.00 117 ILE A O 1
ATOM 967 N N . ARG A 1 118 ? 11.288 -1.846 -13.720 1.00 90.12 118 ARG A N 1
ATOM 968 C CA . ARG A 1 118 ? 10.622 -2.399 -14.896 1.00 90.12 118 ARG A CA 1
ATOM 969 C C . ARG A 1 118 ? 11.248 -3.699 -15.415 1.00 90.12 118 ARG A C 1
ATOM 971 O O . ARG A 1 118 ? 10.532 -4.675 -15.568 1.00 90.12 118 ARG A O 1
ATOM 978 N N . ARG A 1 119 ? 12.565 -3.732 -15.656 1.00 88.69 119 ARG A N 1
ATOM 979 C CA . ARG A 1 119 ? 13.260 -4.958 -16.108 1.00 88.69 119 ARG A CA 1
ATOM 980 C C . ARG A 1 119 ? 13.206 -6.084 -15.076 1.00 88.69 119 ARG A C 1
ATOM 982 O O . ARG A 1 119 ? 13.249 -7.247 -15.458 1.00 88.69 119 ARG A O 1
ATOM 989 N N . ALA A 1 120 ? 13.175 -5.747 -13.788 1.00 85.50 120 ALA A N 1
ATOM 990 C CA . ALA A 1 120 ? 13.085 -6.730 -12.720 1.00 85.50 120 ALA A CA 1
ATOM 991 C C . ALA A 1 120 ? 11.662 -7.304 -12.594 1.00 85.50 120 ALA A C 1
ATOM 993 O O . ALA A 1 120 ? 11.533 -8.510 -12.431 1.00 85.50 120 ALA A O 1
ATOM 994 N N . ILE A 1 121 ? 10.615 -6.487 -12.778 1.00 89.75 121 ILE A N 1
ATOM 995 C CA . ILE A 1 121 ? 9.224 -6.958 -12.901 1.00 89.75 121 ILE A CA 1
ATOM 996 C C . ILE A 1 121 ? 9.083 -7.890 -14.111 1.00 89.75 121 ILE A C 1
ATOM 998 O O . ILE A 1 121 ? 8.660 -9.023 -13.923 1.00 89.75 121 ILE A O 1
ATOM 1002 N N . ASP A 1 122 ? 9.521 -7.471 -15.308 1.00 90.38 122 ASP A N 1
ATOM 1003 C CA . ASP A 1 122 ? 9.478 -8.307 -16.525 1.00 90.38 122 ASP A CA 1
ATOM 1004 C C . ASP A 1 122 ? 10.188 -9.668 -16.313 1.00 90.38 122 ASP A C 1
ATOM 1006 O O . ASP A 1 122 ? 9.766 -10.704 -16.825 1.00 90.38 122 ASP A O 1
ATOM 1010 N N . TYR A 1 123 ? 11.288 -9.674 -15.548 1.00 89.50 123 TYR A N 1
ATOM 1011 C CA . TYR A 1 123 ? 12.047 -10.883 -15.218 1.00 89.50 123 TYR A CA 1
ATOM 1012 C C . TYR A 1 123 ? 11.330 -11.784 -14.202 1.00 89.50 123 TYR A C 1
ATOM 1014 O O . TYR A 1 123 ? 11.310 -13.000 -14.391 1.00 89.50 123 TYR A O 1
ATOM 1022 N N . LEU A 1 124 ? 10.734 -11.216 -13.148 1.00 89.69 124 LEU A N 1
ATOM 1023 C CA . LEU A 1 124 ? 9.952 -11.981 -12.174 1.00 89.69 124 LEU A CA 1
ATOM 1024 C C . LEU A 1 124 ? 8.657 -12.528 -12.795 1.00 89.69 124 LEU A C 1
ATOM 1026 O O . LEU A 1 124 ? 8.333 -13.685 -12.560 1.00 89.69 124 LEU A O 1
ATOM 1030 N N . GLU A 1 125 ? 7.960 -11.765 -13.642 1.00 90.81 125 GLU A N 1
ATOM 1031 C CA . GLU A 1 125 ? 6.777 -12.235 -14.383 1.00 90.81 125 GLU A CA 1
ATOM 1032 C C . GLU A 1 125 ? 7.110 -13.493 -15.205 1.00 90.81 125 GLU A C 1
ATOM 1034 O O . GLU A 1 125 ? 6.411 -14.503 -15.126 1.00 90.81 125 GLU A O 1
ATOM 1039 N N . ALA A 1 126 ? 8.243 -13.487 -15.916 1.00 90.75 126 ALA A N 1
ATOM 1040 C CA . ALA A 1 126 ? 8.714 -14.645 -16.676 1.00 90.75 126 ALA A CA 1
ATOM 1041 C C . ALA A 1 126 ? 9.187 -15.823 -15.796 1.00 90.75 126 ALA A C 1
ATOM 1043 O O . ALA A 1 126 ? 9.053 -16.981 -16.199 1.00 90.75 126 ALA A O 1
ATOM 1044 N N . LYS A 1 127 ? 9.764 -15.547 -14.616 1.00 89.31 127 LYS A N 1
ATOM 1045 C CA . LYS A 1 127 ? 10.354 -16.564 -13.728 1.00 89.31 127 LYS A CA 1
ATOM 1046 C C . LYS A 1 127 ? 9.319 -17.248 -12.831 1.00 89.31 127 LYS A C 1
ATOM 1048 O O . LYS A 1 127 ? 9.315 -18.475 -12.787 1.00 89.31 127 LYS A O 1
ATOM 1053 N N . LEU A 1 128 ? 8.466 -16.466 -12.169 1.00 88.12 128 LEU A N 1
ATOM 1054 C CA . LEU A 1 128 ? 7.414 -16.925 -11.251 1.00 88.12 128 LEU A CA 1
ATOM 1055 C C . LEU A 1 128 ? 6.115 -17.290 -12.003 1.00 88.12 128 LEU A C 1
ATOM 1057 O O . LEU A 1 128 ? 5.206 -17.884 -11.439 1.00 88.12 128 LEU A O 1
ATOM 1061 N N . ARG A 1 129 ? 5.992 -16.907 -13.288 1.00 89.75 129 ARG A N 1
ATOM 1062 C CA . ARG A 1 129 ? 4.781 -17.082 -14.128 1.00 89.75 129 ARG A CA 1
ATOM 1063 C C . ARG A 1 129 ? 3.516 -16.440 -13.538 1.00 89.75 129 ARG A C 1
ATOM 1065 O O . ARG A 1 129 ? 2.396 -16.799 -13.904 1.00 89.75 129 ARG A O 1
ATOM 1072 N N . SER A 1 130 ? 3.704 -15.467 -12.651 1.00 89.19 130 SER A N 1
ATOM 1073 C CA . SER A 1 130 ? 2.644 -14.770 -11.933 1.00 89.19 130 SER A CA 1
ATOM 1074 C C . SER A 1 130 ? 2.312 -13.436 -12.605 1.00 89.19 130 SER A C 1
ATOM 1076 O O . SER A 1 130 ? 3.233 -12.676 -12.909 1.00 89.19 130 SER A O 1
ATOM 1078 N N . PRO A 1 131 ? 1.022 -13.090 -12.797 1.00 88.06 131 PRO A N 1
ATOM 1079 C CA . PRO A 1 131 ? 0.614 -11.795 -13.346 1.00 88.06 131 PRO A CA 1
ATOM 1080 C C . PRO A 1 131 ? 0.808 -10.627 -12.365 1.00 88.06 131 PRO A C 1
ATOM 1082 O O . PRO A 1 131 ? 0.641 -9.475 -12.762 1.00 88.06 131 PRO A O 1
ATOM 1085 N N . HIS A 1 132 ? 1.122 -10.913 -11.096 1.00 91.62 132 HIS A N 1
ATOM 1086 C CA . HIS A 1 132 ? 1.337 -9.925 -10.035 1.00 91.62 132 HIS A CA 1
ATOM 1087 C C . HIS A 1 132 ? 2.623 -10.249 -9.256 1.00 91.62 132 HIS A C 1
ATOM 1089 O O . HIS A 1 132 ? 2.590 -10.448 -8.039 1.00 91.62 132 HIS A O 1
ATOM 1095 N N . PRO A 1 133 ? 3.778 -10.329 -9.945 1.00 91.50 133 PRO A N 1
ATOM 1096 C CA . PRO A 1 133 ? 4.961 -11.017 -9.438 1.00 91.50 133 PRO A CA 1
ATOM 1097 C C . PRO A 1 133 ? 5.581 -10.360 -8.202 1.00 91.50 133 PRO A C 1
ATOM 1099 O O . PRO A 1 133 ? 6.289 -11.029 -7.470 1.00 91.50 133 PRO A O 1
ATOM 1102 N N . LEU A 1 134 ? 5.324 -9.072 -7.943 1.00 91.25 134 LEU A N 1
ATOM 1103 C CA . LEU A 1 134 ? 5.827 -8.373 -6.751 1.00 91.25 134 LEU A CA 1
ATOM 1104 C C . LEU A 1 134 ? 5.080 -8.723 -5.457 1.00 91.25 134 LEU A C 1
ATOM 1106 O O . LEU A 1 134 ? 5.560 -8.376 -4.382 1.00 91.25 134 LEU A O 1
ATOM 1110 N N . ILE A 1 135 ? 3.908 -9.354 -5.559 1.00 91.69 135 ILE A N 1
ATOM 1111 C CA . ILE A 1 135 ? 3.050 -9.708 -4.417 1.00 91.69 135 ILE A CA 1
ATOM 1112 C C . ILE A 1 135 ? 2.716 -11.203 -4.391 1.00 91.69 135 ILE A C 1
ATOM 1114 O O . ILE A 1 135 ? 1.819 -11.637 -3.665 1.00 91.69 135 ILE A O 1
ATOM 1118 N N . ASP A 1 136 ? 3.418 -11.987 -5.205 1.00 90.06 136 ASP A N 1
ATOM 1119 C CA . ASP A 1 136 ? 3.309 -13.437 -5.208 1.00 90.06 136 ASP A CA 1
ATOM 1120 C C . ASP A 1 136 ? 3.753 -14.023 -3.857 1.00 90.06 136 ASP A C 1
ATOM 1122 O O . ASP A 1 136 ? 4.438 -13.343 -3.087 1.00 90.06 136 ASP A O 1
ATOM 1126 N N . GLU A 1 137 ? 3.342 -15.248 -3.535 1.00 87.38 137 GLU A N 1
ATOM 1127 C CA . GLU A 1 137 ? 3.827 -15.945 -2.338 1.00 87.38 137 GLU A CA 1
ATOM 1128 C C . GLU A 1 137 ? 5.330 -16.204 -2.454 1.00 87.38 137 GLU A C 1
ATOM 1130 O O . GLU A 1 137 ? 6.076 -15.946 -1.508 1.00 87.38 137 GLU A O 1
ATOM 1135 N N . GLU A 1 138 ? 5.793 -16.576 -3.656 1.00 85.94 138 GLU A N 1
ATOM 1136 C CA . GLU A 1 138 ? 7.210 -16.830 -3.919 1.00 85.94 138 GLU A CA 1
ATOM 1137 C C . GLU A 1 138 ? 8.095 -15.612 -3.600 1.00 85.94 138 GLU A C 1
ATOM 1139 O O . GLU A 1 138 ? 9.280 -15.783 -3.341 1.00 85.94 138 GLU A O 1
ATOM 1144 N N . MET A 1 139 ? 7.567 -14.380 -3.537 1.00 85.31 139 MET A N 1
ATOM 1145 C CA . MET A 1 139 ? 8.356 -13.202 -3.140 1.00 85.31 139 MET A CA 1
ATOM 1146 C C . MET A 1 139 ? 8.845 -13.228 -1.690 1.00 85.31 139 MET A C 1
ATOM 1148 O O . MET A 1 139 ? 9.890 -12.635 -1.413 1.00 85.31 139 MET A O 1
ATOM 1152 N N . GLU A 1 140 ? 8.131 -13.883 -0.774 1.00 79.31 140 GLU A N 1
ATOM 1153 C CA . GLU A 1 140 ? 8.537 -13.990 0.637 1.00 79.31 140 GLU A CA 1
ATOM 1154 C C . GLU A 1 140 ? 9.549 -15.106 0.892 1.00 79.31 140 GLU A C 1
ATOM 1156 O O . GLU A 1 140 ? 10.316 -15.013 1.851 1.00 79.31 140 GLU A O 1
ATOM 1161 N N . THR A 1 141 ? 9.594 -16.105 0.010 1.00 78.94 141 THR A N 1
ATOM 1162 C CA . THR A 1 141 ? 10.569 -17.197 0.037 1.00 78.94 141 THR A CA 1
ATOM 1163 C C . THR A 1 141 ? 11.794 -16.847 -0.818 1.00 78.94 141 THR A C 1
ATOM 1165 O O . THR A 1 141 ? 12.702 -16.158 -0.352 1.00 78.94 141 THR A O 1
ATOM 1168 N N . ASP A 1 142 ? 11.809 -17.258 -2.086 1.00 77.62 142 ASP A N 1
ATOM 1169 C CA . ASP A 1 142 ? 12.981 -17.194 -2.966 1.00 77.62 142 ASP A CA 1
ATOM 1170 C C . ASP A 1 142 ? 12.986 -15.952 -3.871 1.00 77.62 142 ASP A C 1
ATOM 1172 O O . ASP A 1 142 ? 14.038 -15.460 -4.281 1.00 77.62 142 ASP A O 1
ATOM 1176 N N . GLY A 1 143 ? 11.812 -15.409 -4.186 1.00 74.12 143 GLY A N 1
ATOM 1177 C CA . GLY A 1 143 ? 11.589 -14.305 -5.119 1.00 74.12 143 GLY A CA 1
ATOM 1178 C C . GLY A 1 143 ? 12.285 -13.010 -4.708 1.00 74.12 143 GLY A C 1
ATOM 1179 O O . GLY A 1 143 ? 12.785 -12.290 -5.574 1.00 74.12 143 GLY A O 1
ATOM 1180 N N . THR A 1 144 ? 12.425 -12.747 -3.403 1.00 81.12 144 THR A N 1
ATOM 1181 C CA . THR A 1 144 ? 13.262 -11.644 -2.903 1.00 81.12 144 THR A CA 1
ATOM 1182 C C . THR A 1 144 ? 14.739 -11.856 -3.250 1.00 81.12 144 THR A C 1
ATOM 1184 O O . THR A 1 144 ? 15.374 -10.934 -3.761 1.00 81.12 144 THR A O 1
ATOM 1187 N N . ASP A 1 145 ? 15.299 -13.053 -3.059 1.00 82.12 145 ASP A N 1
ATOM 1188 C CA . ASP A 1 145 ? 16.698 -13.331 -3.419 1.00 82.12 145 ASP A CA 1
ATOM 1189 C C . ASP A 1 145 ? 16.905 -13.380 -4.941 1.00 82.12 145 ASP A C 1
ATOM 1191 O O . ASP A 1 145 ? 17.891 -12.848 -5.452 1.00 82.12 145 ASP A O 1
ATOM 1195 N N . ILE A 1 146 ? 15.950 -13.927 -5.697 1.00 81.31 146 ILE A N 1
ATOM 1196 C CA . ILE A 1 146 ? 15.925 -13.879 -7.168 1.00 81.31 146 ILE A CA 1
ATOM 1197 C C . ILE A 1 146 ? 15.931 -12.420 -7.654 1.00 81.31 146 ILE A C 1
ATOM 1199 O O . ILE A 1 146 ? 16.732 -12.058 -8.524 1.00 81.31 146 ILE A O 1
ATOM 1203 N N . PHE A 1 147 ? 15.080 -11.565 -7.075 1.00 82.62 147 PHE A N 1
ATOM 1204 C CA . PHE A 1 147 ? 15.033 -10.136 -7.378 1.00 82.62 147 PHE A CA 1
ATOM 1205 C C . PHE A 1 147 ? 16.355 -9.450 -7.036 1.00 82.62 147 PHE A C 1
ATOM 1207 O O . PHE A 1 147 ? 16.880 -8.716 -7.870 1.00 82.62 147 PHE A O 1
ATOM 1214 N N . ILE A 1 148 ? 16.916 -9.688 -5.848 1.00 83.25 148 ILE A N 1
ATOM 1215 C CA . ILE A 1 148 ? 18.140 -9.026 -5.379 1.00 83.25 148 ILE A CA 1
ATOM 1216 C C . ILE A 1 148 ? 19.350 -9.448 -6.202 1.00 83.25 148 ILE A C 1
ATOM 1218 O O . ILE A 1 148 ? 20.090 -8.576 -6.647 1.00 83.25 148 ILE A O 1
ATOM 1222 N N . ASN A 1 149 ? 19.512 -10.736 -6.507 1.00 82.50 149 ASN A N 1
ATOM 1223 C CA . ASN A 1 149 ? 20.585 -11.216 -7.380 1.00 82.50 149 ASN A CA 1
ATOM 1224 C C . ASN A 1 149 ? 20.472 -10.593 -8.786 1.00 82.50 149 ASN A C 1
ATOM 1226 O O . ASN A 1 149 ? 21.451 -10.090 -9.357 1.00 82.50 149 ASN A O 1
ATOM 1230 N N . LYS A 1 150 ? 19.251 -10.537 -9.342 1.00 82.31 150 LYS A N 1
ATOM 1231 C CA . LYS A 1 150 ? 19.009 -9.870 -10.627 1.00 82.31 150 LYS A CA 1
ATOM 1232 C C . LYS A 1 150 ? 19.263 -8.365 -10.546 1.00 82.31 150 LYS A C 1
ATOM 1234 O O . LYS A 1 150 ? 19.841 -7.796 -11.468 1.00 82.31 150 LYS A O 1
ATOM 1239 N N . TYR A 1 151 ? 18.865 -7.709 -9.465 1.00 75.12 151 TYR A N 1
ATOM 1240 C CA . TYR A 1 151 ? 19.026 -6.274 -9.286 1.00 75.12 151 TYR A CA 1
ATOM 1241 C C . TYR A 1 151 ? 20.490 -5.879 -9.054 1.00 75.12 151 TYR A C 1
ATOM 1243 O O . TYR A 1 151 ? 20.982 -4.967 -9.717 1.00 75.12 151 TYR A O 1
ATOM 1251 N N . GLY A 1 152 ? 21.210 -6.611 -8.202 1.00 78.38 152 GLY A N 1
ATOM 1252 C CA . GLY A 1 152 ? 22.643 -6.465 -7.961 1.00 78.38 152 GLY A CA 1
ATOM 1253 C C . GLY A 1 152 ? 23.446 -6.554 -9.256 1.00 78.38 152 GLY A C 1
ATOM 1254 O O . GLY A 1 152 ? 24.206 -5.633 -9.550 1.00 78.38 152 GLY A O 1
ATOM 1255 N N . SER A 1 153 ? 23.191 -7.565 -10.098 1.00 76.75 153 SER A N 1
ATOM 1256 C CA . SER A 1 153 ? 23.820 -7.660 -11.432 1.00 76.75 153 SER A CA 1
ATOM 1257 C C . SER A 1 153 ? 23.454 -6.503 -12.377 1.00 76.75 153 SER A C 1
ATOM 1259 O O . SER A 1 153 ? 24.279 -6.083 -13.183 1.00 76.75 153 SER A O 1
ATOM 1261 N N . LEU A 1 154 ? 22.247 -5.931 -12.266 1.00 75.62 154 LEU A N 1
ATOM 1262 C CA . LEU A 1 154 ? 21.813 -4.774 -13.063 1.00 75.62 154 LEU A CA 1
ATOM 1263 C C . LEU A 1 154 ? 22.414 -3.431 -12.610 1.00 75.62 154 LEU A C 1
ATOM 1265 O O . LEU A 1 154 ? 22.273 -2.444 -13.345 1.00 75.62 154 LEU A O 1
ATOM 1269 N N . ILE A 1 155 ? 23.003 -3.349 -11.408 1.00 72.75 155 ILE A N 1
ATOM 1270 C CA . ILE A 1 155 ? 23.504 -2.084 -10.839 1.00 72.75 155 ILE A CA 1
ATOM 1271 C C . ILE A 1 155 ? 24.921 -2.120 -10.265 1.00 72.75 155 ILE A C 1
ATOM 1273 O O . ILE A 1 155 ? 25.397 -1.070 -9.846 1.00 72.75 155 ILE A O 1
ATOM 1277 N N . ASN A 1 156 ? 25.574 -3.283 -10.248 1.00 74.56 156 ASN A N 1
ATOM 1278 C CA . ASN A 1 156 ? 26.847 -3.520 -9.565 1.00 74.56 156 ASN A CA 1
ATOM 1279 C C . ASN A 1 156 ? 26.814 -3.096 -8.078 1.00 74.56 156 ASN A C 1
ATOM 1281 O O . ASN A 1 156 ? 27.665 -2.346 -7.605 1.00 74.56 156 ASN A O 1
ATOM 1285 N N . ALA A 1 157 ? 25.773 -3.521 -7.353 1.00 79.56 157 ALA A N 1
ATOM 1286 C CA . ALA A 1 157 ? 25.607 -3.200 -5.934 1.00 79.56 157 ALA A CA 1
ATOM 1287 C C . ALA A 1 157 ? 26.621 -3.946 -5.062 1.00 79.56 157 ALA A C 1
ATOM 1289 O O . ALA A 1 157 ? 26.807 -5.154 -5.230 1.00 79.56 157 ALA A O 1
ATOM 1290 N N . SER A 1 158 ? 27.167 -3.264 -4.051 1.00 84.56 158 SER A N 1
ATOM 1291 C CA . SER A 1 158 ? 27.906 -3.923 -2.972 1.00 84.56 158 SER A CA 1
ATOM 1292 C C . SER A 1 158 ? 27.039 -4.966 -2.257 1.00 84.56 158 SER A C 1
ATOM 1294 O O . SER A 1 158 ? 25.805 -4.891 -2.265 1.00 84.56 158 SER A O 1
ATOM 1296 N N . ARG A 1 159 ? 27.690 -5.934 -1.603 1.00 85.38 159 ARG A N 1
ATOM 1297 C CA . ARG A 1 159 ? 27.014 -6.958 -0.793 1.00 85.38 159 ARG A CA 1
ATOM 1298 C C . ARG A 1 159 ? 26.118 -6.326 0.277 1.00 85.38 159 ARG A C 1
ATOM 1300 O O . ARG A 1 159 ? 24.975 -6.741 0.431 1.00 85.38 159 ARG A O 1
ATOM 1307 N N . ASP A 1 160 ? 26.598 -5.276 0.934 1.00 84.88 160 ASP A N 1
ATOM 1308 C CA . ASP A 1 160 ? 25.860 -4.583 1.996 1.00 84.88 160 ASP A CA 1
ATOM 1309 C C . ASP A 1 160 ? 24.631 -3.849 1.443 1.00 84.88 160 ASP A C 1
ATOM 1311 O O . ASP A 1 160 ? 23.554 -3.912 2.031 1.00 84.88 160 ASP A O 1
ATOM 1315 N N . GLY A 1 161 ? 24.737 -3.243 0.253 1.00 82.81 161 GLY A N 1
ATOM 1316 C CA . GLY A 1 161 ? 23.592 -2.641 -0.437 1.00 82.81 161 GLY A CA 1
ATOM 1317 C C . GLY A 1 161 ? 22.527 -3.665 -0.851 1.00 82.81 161 GLY A C 1
ATOM 1318 O O . GLY A 1 161 ? 21.336 -3.355 -0.851 1.00 82.81 161 GLY A O 1
ATOM 1319 N N . GLN A 1 162 ? 22.935 -4.899 -1.164 1.00 85.00 162 GLN A N 1
ATOM 1320 C CA . GLN A 1 162 ? 22.021 -6.013 -1.438 1.00 85.00 162 GLN A CA 1
ATOM 1321 C C . GLN A 1 162 ? 21.356 -6.544 -0.155 1.00 85.00 162 GLN A C 1
ATOM 1323 O O . GLN A 1 162 ? 20.158 -6.824 -0.163 1.00 85.00 162 GLN A O 1
ATOM 1328 N N . LEU A 1 163 ? 22.086 -6.617 0.963 1.00 86.25 163 LEU A N 1
ATOM 1329 C CA . LEU A 1 163 ? 21.528 -6.990 2.270 1.00 86.25 163 LEU A CA 1
ATOM 1330 C C . LEU A 1 163 ? 20.543 -5.938 2.803 1.00 86.25 163 LEU A C 1
ATOM 1332 O O . LEU A 1 163 ? 19.464 -6.300 3.269 1.00 86.25 163 LEU A O 1
ATOM 1336 N N . ALA A 1 164 ? 20.858 -4.647 2.661 1.00 83.75 164 ALA A N 1
ATOM 1337 C CA . ALA A 1 164 ? 19.948 -3.555 3.007 1.00 83.75 164 ALA A CA 1
ATOM 1338 C C . ALA A 1 164 ? 18.645 -3.620 2.186 1.00 83.75 164 ALA A C 1
ATOM 1340 O O . ALA A 1 164 ? 17.557 -3.524 2.752 1.00 83.75 164 ALA A O 1
ATOM 1341 N N . MET A 1 165 ? 18.750 -3.877 0.873 1.00 85.12 165 MET A N 1
ATOM 1342 C CA . MET A 1 165 ? 17.593 -4.136 0.002 1.00 85.12 165 MET A CA 1
ATOM 1343 C C . MET A 1 165 ? 16.748 -5.316 0.501 1.00 85.12 165 MET A C 1
ATOM 1345 O O . MET A 1 165 ? 15.520 -5.226 0.512 1.00 85.12 165 MET A O 1
ATOM 1349 N N . LYS A 1 166 ? 17.387 -6.410 0.944 1.00 87.06 166 LYS A N 1
ATOM 1350 C CA . LYS A 1 166 ? 16.685 -7.579 1.495 1.00 87.06 166 LYS A CA 1
ATOM 1351 C C . LYS A 1 166 ? 15.879 -7.225 2.736 1.00 87.06 166 LYS A C 1
ATOM 1353 O O . LYS A 1 166 ? 14.688 -7.523 2.783 1.00 87.06 166 LYS A O 1
ATOM 1358 N N . ALA A 1 167 ? 16.508 -6.562 3.704 1.00 86.19 167 ALA A N 1
ATOM 1359 C CA . ALA A 1 167 ? 15.870 -6.194 4.962 1.00 86.19 167 ALA A CA 1
ATOM 1360 C C . ALA A 1 167 ? 14.639 -5.295 4.746 1.00 86.19 167 ALA A C 1
ATOM 1362 O O . ALA A 1 167 ? 13.584 -5.543 5.332 1.00 86.19 167 ALA A O 1
ATOM 1363 N N . LEU A 1 168 ? 14.733 -4.299 3.857 1.00 85.00 168 LEU A N 1
ATOM 1364 C CA . LEU A 1 168 ? 13.621 -3.386 3.589 1.00 85.00 168 LEU A CA 1
ATOM 1365 C C . LEU A 1 168 ? 12.490 -4.050 2.796 1.00 85.00 168 LEU A C 1
ATOM 1367 O O . LEU A 1 168 ? 11.320 -3.866 3.135 1.00 85.00 168 LEU A O 1
ATOM 1371 N N . LEU A 1 169 ? 12.811 -4.860 1.779 1.00 88.12 169 LEU A N 1
ATOM 1372 C CA . LEU A 1 169 ? 11.798 -5.641 1.062 1.00 88.12 169 LEU A CA 1
ATOM 1373 C C . LEU A 1 169 ? 11.057 -6.581 2.015 1.00 88.12 169 LEU A C 1
ATOM 1375 O O . LEU A 1 169 ? 9.830 -6.606 2.000 1.00 88.12 169 LEU A O 1
ATOM 1379 N N . GLN A 1 170 ? 11.769 -7.264 2.913 1.00 88.88 170 GLN A N 1
ATOM 1380 C CA . GLN A 1 170 ? 11.158 -8.088 3.956 1.00 88.88 170 GLN A CA 1
ATOM 1381 C C . GLN A 1 170 ? 10.297 -7.267 4.930 1.00 88.88 170 GLN A C 1
ATOM 1383 O O . GLN A 1 170 ? 9.222 -7.724 5.315 1.00 88.88 170 GLN A O 1
ATOM 1388 N N . ALA A 1 171 ? 10.704 -6.050 5.309 1.00 89.50 171 ALA A N 1
ATOM 1389 C CA . ALA A 1 171 ? 9.885 -5.160 6.137 1.00 89.50 171 ALA A CA 1
ATOM 1390 C C . ALA A 1 171 ? 8.578 -4.740 5.433 1.00 89.50 171 ALA A C 1
ATOM 1392 O O . ALA A 1 171 ? 7.533 -4.653 6.080 1.00 89.50 171 ALA A O 1
ATOM 1393 N N . HIS A 1 172 ? 8.612 -4.537 4.112 1.00 92.19 172 HIS A N 1
ATOM 1394 C CA . HIS A 1 172 ? 7.422 -4.262 3.303 1.00 92.19 172 HIS A CA 1
ATOM 1395 C C . HIS A 1 172 ? 6.536 -5.490 3.085 1.00 92.19 172 HIS A C 1
ATOM 1397 O O . HIS A 1 172 ? 5.318 -5.355 3.196 1.00 92.19 172 HIS A O 1
ATOM 1403 N N . LEU A 1 173 ? 7.116 -6.664 2.822 1.00 92.62 173 LEU A N 1
ATOM 1404 C CA . LEU A 1 173 ? 6.382 -7.926 2.683 1.00 92.62 173 LEU A CA 1
ATOM 1405 C C . LEU A 1 173 ? 5.678 -8.294 3.994 1.00 92.62 173 LEU A C 1
ATOM 1407 O O . LEU A 1 173 ? 4.497 -8.605 3.984 1.00 92.62 173 LEU A O 1
ATOM 1411 N N . LYS A 1 174 ? 6.319 -8.074 5.151 1.00 92.69 174 LYS A N 1
ATOM 1412 C CA . LYS A 1 174 ? 5.687 -8.202 6.479 1.00 92.69 174 LYS A CA 1
ATOM 1413 C C . LYS A 1 174 ? 4.475 -7.280 6.703 1.00 92.69 174 LYS A C 1
ATOM 1415 O O . LYS A 1 174 ? 3.794 -7.447 7.715 1.00 92.69 174 LYS A O 1
ATOM 1420 N N . ARG A 1 175 ? 4.189 -6.302 5.831 1.00 95.31 175 ARG A N 1
ATOM 1421 C CA . ARG A 1 175 ? 2.935 -5.512 5.845 1.00 95.31 175 ARG A CA 1
ATOM 1422 C C . ARG A 1 175 ? 1.787 -6.186 5.105 1.00 95.31 175 ARG A C 1
ATOM 1424 O O . ARG A 1 175 ? 0.677 -5.670 5.150 1.00 95.31 175 ARG A O 1
ATOM 1431 N N . ILE A 1 176 ? 2.042 -7.294 4.430 1.00 96.25 176 ILE A N 1
ATOM 1432 C CA . ILE A 1 176 ? 1.073 -8.053 3.660 1.00 96.25 176 ILE A CA 1
ATOM 1433 C C . ILE A 1 176 ? 0.711 -9.277 4.501 1.00 96.25 176 ILE A C 1
ATOM 1435 O O . ILE A 1 176 ? 1.575 -10.065 4.867 1.00 96.25 176 ILE A O 1
ATOM 1439 N N . GLU A 1 177 ? -0.560 -9.417 4.855 1.00 96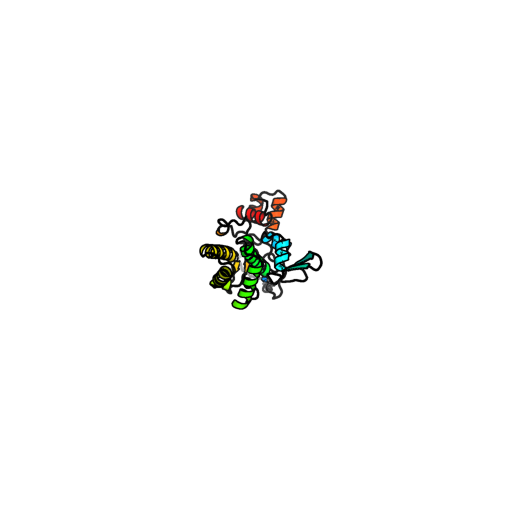.06 177 GLU A N 1
ATOM 1440 C CA . GLU A 1 177 ? -1.077 -10.658 5.432 1.00 96.06 177 GLU A CA 1
ATOM 1441 C C . GLU A 1 177 ? -1.529 -11.570 4.298 1.00 96.06 177 GLU A C 1
ATOM 1443 O O . GLU A 1 177 ? -2.156 -11.098 3.343 1.00 96.06 177 GLU A O 1
ATOM 1448 N N . ARG A 1 178 ? -1.252 -12.867 4.412 1.00 95.00 178 ARG A N 1
ATOM 1449 C CA . ARG A 1 178 ? -1.655 -13.896 3.449 1.00 95.00 178 ARG A CA 1
ATOM 1450 C C . ARG A 1 178 ? -2.547 -14.925 4.124 1.00 95.00 178 ARG A C 1
ATOM 1452 O O . ARG A 1 178 ? -2.416 -15.158 5.322 1.00 95.00 178 ARG A O 1
ATOM 1459 N N . ASP A 1 179 ? -3.445 -15.521 3.348 1.00 93.38 179 ASP A N 1
ATOM 1460 C CA . ASP A 1 179 ? -4.149 -16.730 3.768 1.00 93.38 179 ASP A CA 1
ATOM 1461 C C . ASP A 1 179 ? -3.254 -17.981 3.639 1.00 93.38 179 ASP A C 1
ATOM 1463 O O . ASP A 1 179 ? -2.112 -17.916 3.181 1.00 93.38 179 ASP A O 1
ATOM 1467 N N . GLU A 1 180 ? -3.799 -19.139 4.016 1.00 90.75 180 GLU A N 1
ATOM 1468 C CA . GLU A 1 180 ? -3.149 -20.460 3.945 1.00 90.75 180 GLU A CA 1
ATOM 1469 C C . GLU A 1 180 ? -2.727 -20.892 2.525 1.00 90.75 180 GLU A C 1
ATOM 1471 O O . GLU A 1 180 ? -2.085 -21.926 2.360 1.00 90.75 180 GLU A O 1
ATOM 1476 N N . ARG A 1 181 ? -3.112 -20.138 1.487 1.00 90.00 181 ARG A N 1
ATOM 1477 C CA . ARG A 1 181 ? -2.794 -20.392 0.074 1.00 90.00 181 ARG A CA 1
ATOM 1478 C C . ARG A 1 181 ? -1.804 -19.360 -0.480 1.00 90.00 181 ARG A C 1
ATOM 1480 O O . ARG A 1 181 ? -1.767 -19.148 -1.692 1.00 90.00 181 ARG A O 1
ATOM 1487 N N . GLY A 1 182 ? -1.109 -18.634 0.400 1.00 89.12 182 GLY A N 1
ATOM 1488 C CA . GLY A 1 182 ? -0.173 -17.575 0.029 1.00 89.12 182 GLY A CA 1
ATOM 1489 C C . GLY A 1 182 ? -0.838 -16.309 -0.516 1.00 89.12 182 GLY A C 1
ATOM 1490 O O . GLY A 1 182 ? -0.159 -15.386 -0.982 1.00 89.12 182 GLY A O 1
ATOM 1491 N N . VAL A 1 183 ? -2.169 -16.214 -0.486 1.00 92.25 183 VAL A N 1
ATOM 1492 C CA . VAL A 1 183 ? -2.896 -15.142 -1.161 1.00 92.25 183 VAL A CA 1
ATOM 1493 C C . VAL A 1 183 ? -2.966 -13.921 -0.251 1.00 92.25 183 VAL A C 1
ATOM 1495 O O . VAL A 1 183 ? -3.622 -13.942 0.781 1.00 92.25 183 VAL A O 1
ATOM 1498 N N . ALA A 1 184 ? -2.330 -12.817 -0.655 1.00 95.25 184 ALA A N 1
ATOM 1499 C CA . ALA A 1 184 ? -2.332 -11.557 0.097 1.00 95.25 184 ALA A CA 1
ATOM 1500 C C . ALA A 1 184 ? -3.761 -11.038 0.367 1.00 95.25 184 ALA A C 1
ATOM 1502 O O . ALA A 1 184 ? -4.386 -10.526 -0.561 1.00 95.25 184 ALA A O 1
ATOM 1503 N N . VAL A 1 185 ? -4.285 -11.153 1.589 1.00 96.38 185 VAL A N 1
ATOM 1504 C CA . VAL A 1 185 ? -5.659 -10.773 1.978 1.00 96.38 185 VAL A CA 1
ATOM 1505 C C . VAL A 1 185 ? -5.756 -9.396 2.631 1.00 96.38 185 VAL A C 1
ATOM 1507 O O . VAL A 1 185 ? -6.784 -8.743 2.485 1.00 96.38 185 VAL A O 1
ATOM 1510 N N . ARG A 1 186 ? -4.699 -8.919 3.299 1.00 97.69 186 ARG A N 1
ATOM 1511 C CA . ARG A 1 186 ? -4.711 -7.652 4.049 1.00 97.69 186 ARG A CA 1
ATOM 1512 C C . ARG A 1 186 ? -3.402 -6.893 3.870 1.00 97.69 186 ARG A C 1
ATOM 1514 O O . ARG A 1 186 ? -2.347 -7.499 3.713 1.00 97.69 186 ARG A O 1
ATOM 1521 N N . LEU A 1 187 ? -3.473 -5.567 3.887 1.00 98.25 187 LEU A N 1
ATOM 1522 C CA . LEU A 1 187 ? -2.319 -4.671 3.863 1.00 98.25 187 LEU A CA 1
ATOM 1523 C C . LEU A 1 187 ? -2.344 -3.784 5.110 1.00 98.25 187 LEU A C 1
ATOM 1525 O O . LEU A 1 187 ? -3.354 -3.146 5.386 1.00 98.25 187 LEU A O 1
ATOM 1529 N N . PHE A 1 188 ? -1.226 -3.698 5.824 1.00 97.56 188 PHE A N 1
ATOM 1530 C CA . PHE A 1 188 ? -1.015 -2.769 6.934 1.00 97.56 188 PHE A CA 1
ATOM 1531 C C . PHE A 1 188 ? -0.254 -1.532 6.414 1.00 97.56 188 PHE A C 1
ATOM 1533 O O . PHE A 1 188 ? 0.979 -1.575 6.343 1.00 97.56 188 PHE A O 1
ATOM 1540 N N . PRO A 1 189 ? -0.933 -0.453 5.973 1.00 95.31 189 PRO A N 1
ATOM 1541 C CA . PRO A 1 189 ? -0.268 0.713 5.393 1.00 95.31 189 PRO A CA 1
ATOM 1542 C C . PRO A 1 189 ? 0.667 1.407 6.391 1.00 95.31 189 PRO A C 1
ATOM 1544 O O . PRO A 1 189 ? 0.464 1.373 7.603 1.00 95.31 189 PRO A O 1
ATOM 1547 N N . PHE A 1 190 ? 1.685 2.098 5.873 1.00 92.50 190 PHE A N 1
ATOM 1548 C CA . PHE A 1 190 ? 2.535 2.956 6.696 1.00 92.50 190 PHE A CA 1
ATOM 1549 C C . PHE A 1 190 ? 1.819 4.274 7.016 1.00 92.50 190 PHE A C 1
ATOM 1551 O O . PHE A 1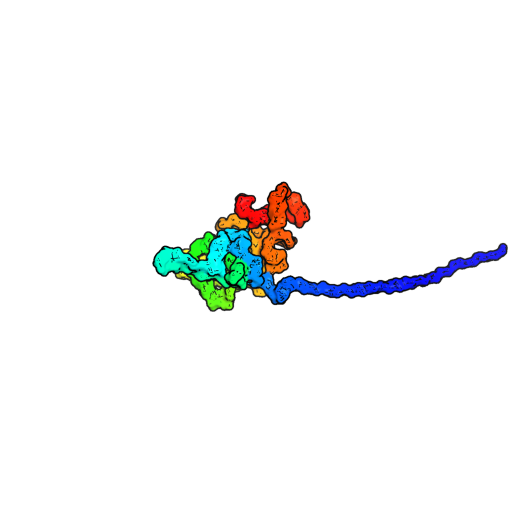 190 ? 1.578 5.105 6.139 1.00 92.50 190 PHE A O 1
ATOM 1558 N N . THR A 1 191 ? 1.510 4.469 8.293 1.00 89.38 191 THR A N 1
ATOM 1559 C CA . THR A 1 191 ? 0.815 5.630 8.880 1.00 89.38 191 THR A CA 1
ATOM 1560 C C . THR A 1 191 ? 1.762 6.713 9.413 1.00 89.38 191 THR A C 1
ATOM 1562 O O . THR A 1 191 ? 1.333 7.832 9.692 1.00 89.38 191 THR A O 1
ATOM 1565 N N . ARG A 1 192 ? 3.063 6.418 9.502 1.00 85.44 192 ARG A N 1
ATOM 1566 C CA . ARG A 1 192 ? 4.130 7.326 9.964 1.00 85.44 192 ARG A CA 1
ATOM 1567 C C . ARG A 1 192 ? 5.116 7.626 8.821 1.00 85.44 192 ARG A C 1
ATOM 1569 O O . ARG A 1 192 ? 4.951 7.116 7.708 1.00 85.44 192 ARG A O 1
ATOM 1576 N N . LYS A 1 193 ? 6.111 8.492 9.050 1.00 76.38 193 LYS A N 1
ATOM 1577 C CA . LYS A 1 193 ? 7.229 8.660 8.098 1.00 76.38 193 LYS A CA 1
ATOM 1578 C C . LYS A 1 193 ? 8.001 7.337 7.983 1.00 76.38 193 LYS A C 1
ATOM 1580 O O . LYS A 1 193 ? 8.046 6.562 8.932 1.00 76.38 193 LYS A O 1
ATOM 1585 N N . ARG A 1 194 ? 8.524 7.061 6.786 1.00 72.38 194 ARG A N 1
ATOM 1586 C CA . ARG A 1 194 ? 9.322 5.866 6.484 1.00 72.38 194 ARG A CA 1
ATOM 1587 C C . ARG A 1 194 ? 10.789 6.259 6.496 1.00 72.38 194 ARG A C 1
ATOM 1589 O O . ARG A 1 194 ? 11.296 6.712 5.473 1.00 72.38 194 ARG A O 1
ATOM 1596 N N . ASP A 1 195 ? 11.426 6.068 7.640 1.00 67.81 195 ASP A N 1
ATOM 1597 C CA . ASP A 1 195 ? 12.870 6.197 7.794 1.00 67.81 195 ASP A CA 1
ATOM 1598 C C . ASP A 1 195 ? 13.458 4.788 7.979 1.00 67.81 195 ASP A C 1
ATOM 1600 O O . ASP A 1 195 ? 12.761 3.878 8.439 1.00 67.81 195 ASP A O 1
ATOM 1604 N N . ALA A 1 196 ? 14.708 4.570 7.559 1.00 61.31 196 ALA A N 1
ATOM 1605 C CA . ALA A 1 196 ? 15.278 3.221 7.440 1.00 61.31 196 ALA A CA 1
ATOM 1606 C C . ALA A 1 196 ? 15.271 2.440 8.768 1.00 61.31 196 ALA A C 1
ATOM 1608 O 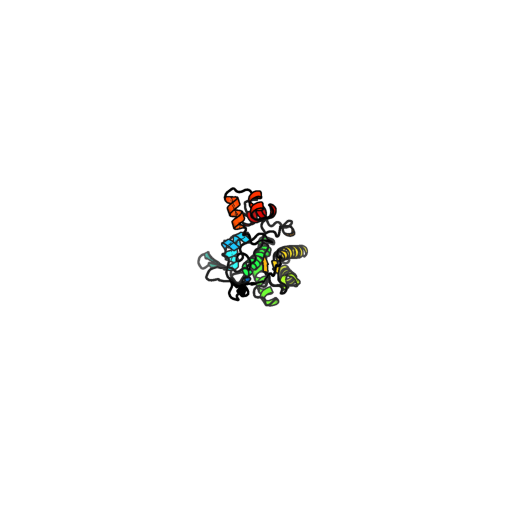O . ALA A 1 196 ? 15.006 1.239 8.769 1.00 61.31 196 ALA A O 1
ATOM 1609 N N . ASP A 1 197 ? 15.487 3.140 9.883 1.00 61.66 197 ASP A N 1
ATOM 1610 C CA . ASP A 1 197 ? 15.548 2.551 11.222 1.00 61.66 197 ASP A CA 1
ATOM 1611 C C . ASP A 1 197 ? 14.151 2.274 11.814 1.00 61.66 197 ASP A C 1
ATOM 1613 O O . ASP A 1 197 ? 13.966 1.321 12.564 1.00 61.66 197 ASP A O 1
ATOM 1617 N N . THR A 1 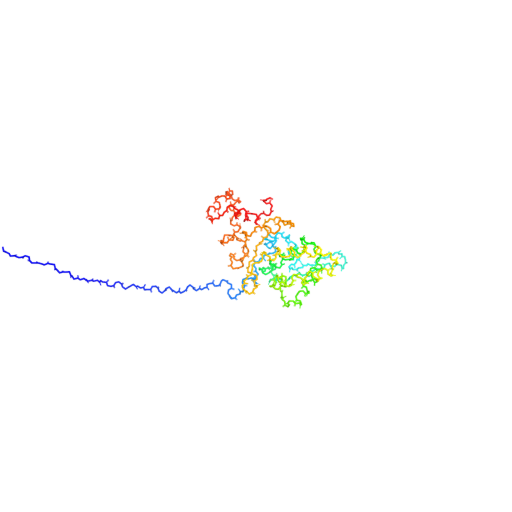198 ? 13.132 3.061 11.443 1.00 68.81 198 THR A N 1
ATOM 1618 C CA . THR A 1 198 ? 11.784 3.009 12.052 1.00 68.81 198 THR A CA 1
ATOM 1619 C C . THR A 1 198 ? 10.785 2.139 11.281 1.00 68.81 198 THR A C 1
ATOM 1621 O O . THR A 1 198 ? 9.721 1.783 11.797 1.00 68.81 198 THR A O 1
ATOM 1624 N N . ILE A 1 199 ? 11.105 1.756 10.040 1.00 73.50 199 ILE A N 1
ATOM 1625 C CA . ILE A 1 199 ? 10.187 1.033 9.146 1.00 73.50 199 ILE A CA 1
ATOM 1626 C C . ILE A 1 199 ? 9.799 -0.367 9.661 1.00 73.50 199 ILE A C 1
ATOM 1628 O O . ILE A 1 199 ? 8.689 -0.853 9.401 1.00 73.50 199 ILE A O 1
ATOM 1632 N N . VAL A 1 200 ? 10.698 -1.001 10.420 1.00 73.25 200 VAL A N 1
ATOM 1633 C CA . VAL A 1 200 ? 10.505 -2.330 11.022 1.00 73.25 200 VAL A CA 1
ATOM 1634 C C . VAL A 1 200 ? 9.543 -2.267 12.214 1.00 73.25 200 VAL A C 1
ATOM 1636 O O . VAL A 1 200 ? 8.739 -3.181 12.389 1.00 73.25 200 VAL A O 1
ATOM 1639 N N . GLU A 1 201 ? 9.580 -1.177 12.982 1.00 79.44 201 GLU A N 1
ATOM 1640 C CA . GLU A 1 201 ? 8.826 -0.998 14.231 1.00 79.44 201 GLU A CA 1
ATOM 1641 C C . GLU A 1 201 ? 7.455 -0.335 14.044 1.00 79.44 201 GLU A C 1
ATOM 1643 O O . GLU A 1 201 ? 6.608 -0.412 14.931 1.00 79.44 201 GLU A O 1
ATOM 1648 N N . ALA A 1 202 ? 7.206 0.328 12.906 1.00 84.88 202 ALA A N 1
ATOM 1649 C CA . ALA A 1 202 ? 5.972 1.091 12.724 1.00 84.88 202 ALA A CA 1
ATOM 1650 C C . ALA A 1 202 ? 4.708 0.214 12.927 1.00 84.88 202 ALA A C 1
ATOM 1652 O O . ALA A 1 202 ? 4.660 -0.926 12.450 1.00 84.88 202 ALA A O 1
ATOM 1653 N N . PRO A 1 203 ? 3.656 0.723 13.588 1.00 91.25 203 PRO A N 1
ATOM 1654 C CA . PRO A 1 203 ? 2.536 -0.092 14.055 1.00 91.25 203 PRO A CA 1
ATOM 1655 C C . PRO A 1 203 ? 1.748 -0.762 12.921 1.00 91.25 203 PRO A C 1
ATOM 1657 O O . PRO A 1 203 ? 1.783 -0.340 11.763 1.00 91.25 203 PRO A O 1
ATOM 1660 N N . LYS A 1 204 ? 0.993 -1.805 13.282 1.00 95.62 204 LYS A N 1
ATOM 1661 C CA . LYS A 1 204 ? 0.014 -2.499 12.426 1.00 95.62 204 LYS A CA 1
ATOM 1662 C C . LYS A 1 204 ? -1.418 -2.329 12.955 1.00 95.62 204 LYS A C 1
ATOM 1664 O O . LYS A 1 204 ? -2.217 -3.253 12.884 1.00 95.62 204 LYS A O 1
ATOM 1669 N N . LEU A 1 205 ? -1.729 -1.162 13.521 1.00 96.94 205 LEU A N 1
ATOM 1670 C CA . LEU A 1 205 ? -3.046 -0.869 14.108 1.00 96.94 205 LEU A CA 1
ATOM 1671 C C . LEU A 1 205 ? -4.111 -0.535 13.055 1.00 96.94 205 LEU A C 1
ATOM 1673 O O . LEU A 1 205 ? -5.298 -0.676 13.329 1.00 96.94 205 LEU A O 1
ATOM 1677 N N . ILE A 1 206 ? -3.700 -0.127 11.850 1.00 97.88 206 ILE A N 1
ATOM 1678 C CA . ILE A 1 206 ? -4.588 0.154 10.717 1.00 97.88 206 ILE A CA 1
ATOM 1679 C C . ILE A 1 206 ? -4.379 -0.895 9.627 1.00 97.88 206 ILE A C 1
ATOM 1681 O O . ILE A 1 206 ? -3.240 -1.243 9.305 1.00 97.88 206 ILE A O 1
ATOM 1685 N N . ALA A 1 207 ? -5.474 -1.369 9.038 1.00 98.25 207 ALA A N 1
ATOM 1686 C CA . ALA A 1 207 ? -5.469 -2.350 7.963 1.00 98.25 207 ALA A CA 1
ATOM 1687 C C . ALA A 1 207 ? -6.414 -1.979 6.818 1.00 98.25 207 ALA A C 1
ATOM 1689 O O . ALA A 1 207 ? -7.470 -1.387 7.019 1.00 98.25 207 ALA A O 1
ATOM 1690 N N . ILE A 1 208 ? -6.038 -2.401 5.616 1.00 98.56 208 ILE A N 1
ATOM 1691 C CA . ILE A 1 208 ? -6.845 -2.402 4.399 1.00 98.56 208 ILE A CA 1
ATOM 1692 C C . ILE A 1 208 ? -7.118 -3.866 4.058 1.00 98.56 208 ILE A C 1
ATOM 1694 O O . ILE A 1 208 ? -6.187 -4.627 3.794 1.00 98.56 208 ILE A O 1
ATOM 1698 N N . ASP A 1 209 ? -8.387 -4.255 4.066 1.00 97.50 209 ASP A N 1
ATOM 1699 C CA . ASP A 1 209 ? -8.854 -5.613 3.785 1.00 97.50 209 ASP A CA 1
ATOM 1700 C C . ASP A 1 209 ? -10.061 -5.509 2.841 1.00 97.50 209 ASP A C 1
ATOM 1702 O O . ASP A 1 209 ? -11.072 -4.922 3.224 1.00 97.50 209 ASP A O 1
ATOM 1706 N N . PRO A 1 210 ? -10.007 -6.026 1.602 1.00 96.44 210 PRO A N 1
ATOM 1707 C CA . PRO A 1 210 ? -11.077 -5.833 0.632 1.00 96.44 210 PRO A CA 1
ATOM 1708 C C . PRO A 1 210 ? -12.363 -6.601 0.979 1.00 96.44 210 PRO A C 1
ATOM 1710 O O . PRO A 1 210 ? -13.374 -6.379 0.319 1.00 96.44 210 PRO A O 1
ATOM 1713 N N . ALA A 1 211 ? -12.364 -7.480 1.989 1.00 94.44 211 ALA A N 1
ATOM 1714 C CA . ALA A 1 211 ? -13.579 -8.082 2.535 1.00 94.44 211 ALA A CA 1
ATOM 1715 C C . ALA A 1 211 ? -14.226 -7.231 3.651 1.00 94.44 211 ALA A C 1
ATOM 1717 O O . ALA A 1 211 ? -15.400 -7.435 3.964 1.00 94.44 211 ALA A O 1
ATOM 1718 N N . VAL A 1 212 ? -13.513 -6.252 4.224 1.00 95.19 212 VAL A N 1
ATOM 1719 C CA . VAL A 1 212 ? -13.980 -5.399 5.333 1.00 95.19 212 VAL A CA 1
ATOM 1720 C C . VAL A 1 212 ? -14.140 -3.951 4.869 1.00 95.19 212 VAL A C 1
ATOM 1722 O O . VAL A 1 212 ? -13.248 -3.392 4.246 1.00 95.19 212 VAL A O 1
ATOM 1725 N N . ALA A 1 213 ? -15.286 -3.322 5.159 1.00 94.56 213 ALA A N 1
ATOM 1726 C CA . ALA A 1 213 ? -15.564 -1.920 4.799 1.00 94.56 213 ALA A CA 1
ATOM 1727 C C . ALA A 1 213 ? -15.260 -1.569 3.318 1.00 94.56 213 ALA A C 1
ATOM 1729 O O . ALA A 1 213 ? -14.866 -0.445 3.004 1.00 94.56 213 ALA A O 1
ATOM 1730 N N . PHE A 1 214 ? -15.432 -2.544 2.413 1.00 94.06 214 PHE A N 1
ATOM 1731 C CA . PHE A 1 214 ? -15.088 -2.469 0.985 1.00 94.06 214 PHE A CA 1
ATOM 1732 C C . PHE A 1 214 ? -13.622 -2.093 0.693 1.00 94.06 214 PHE A C 1
ATOM 1734 O O . PHE A 1 214 ? -13.326 -1.525 -0.356 1.00 94.06 214 PHE A O 1
ATOM 1741 N N . GLY A 1 215 ? -12.697 -2.407 1.605 1.00 96.06 215 GLY A N 1
ATOM 1742 C CA . GLY A 1 215 ? -11.282 -2.076 1.458 1.00 96.06 215 GLY A CA 1
ATOM 1743 C C . GLY A 1 215 ? -10.896 -0.663 1.901 1.00 96.06 215 GLY A C 1
ATOM 1744 O O . GLY A 1 215 ? -9.749 -0.263 1.722 1.00 96.06 215 GLY A O 1
ATOM 1745 N N . ARG A 1 216 ? -11.796 0.109 2.521 1.00 97.19 216 ARG A N 1
ATOM 1746 C CA . ARG A 1 216 ? -11.387 1.335 3.231 1.00 97.19 216 ARG A CA 1
ATOM 1747 C C . ARG A 1 216 ? -10.464 0.962 4.408 1.00 97.19 216 ARG A C 1
ATOM 1749 O O . ARG A 1 216 ? -10.658 -0.106 4.991 1.00 97.19 216 ARG A O 1
ATOM 1756 N N . PRO A 1 217 ? -9.485 1.804 4.791 1.00 98.12 217 PRO A N 1
ATOM 1757 C CA . PRO A 1 217 ? -8.668 1.533 5.964 1.00 98.12 217 PRO A CA 1
ATOM 1758 C C . PRO A 1 217 ? -9.533 1.528 7.229 1.00 98.12 217 PRO A C 1
ATOM 1760 O O . PRO A 1 217 ? -10.383 2.400 7.421 1.00 98.12 217 PRO A O 1
ATOM 1763 N N . VAL A 1 218 ? -9.310 0.540 8.091 1.00 98.56 218 VAL A N 1
ATOM 1764 C CA . VAL A 1 218 ? -10.011 0.349 9.367 1.00 98.56 218 VAL A CA 1
ATOM 1765 C C . VAL A 1 218 ? -9.016 0.135 10.501 1.00 98.56 218 VAL A C 1
ATOM 1767 O O . VAL A 1 218 ? -7.901 -0.339 10.272 1.00 98.56 218 VAL A O 1
ATOM 1770 N N . ILE A 1 219 ? -9.433 0.426 11.734 1.00 98.38 219 ILE A N 1
ATOM 1771 C CA . ILE A 1 219 ? -8.708 -0.030 12.928 1.00 98.38 219 ILE A CA 1
ATOM 1772 C C . ILE A 1 219 ? -8.785 -1.567 12.994 1.00 98.38 219 ILE A C 1
ATOM 1774 O O . ILE A 1 219 ? -9.856 -2.154 12.804 1.00 98.38 219 ILE A O 1
ATOM 1778 N N . VAL A 1 220 ? -7.656 -2.229 13.243 1.00 97.31 220 VAL A N 1
ATOM 1779 C CA . VAL A 1 220 ? -7.536 -3.693 13.336 1.00 97.31 220 VAL A CA 1
ATOM 1780 C C . VAL A 1 220 ? -8.371 -4.241 14.498 1.00 97.31 220 VAL A C 1
ATOM 1782 O O . VAL A 1 220 ? -8.638 -3.556 15.477 1.00 97.31 220 VAL A O 1
ATOM 1785 N N . GLY A 1 221 ? -8.890 -5.466 14.361 1.00 94.50 221 GLY A N 1
ATOM 1786 C CA . GLY A 1 221 ? -9.833 -6.026 15.342 1.00 94.50 221 GLY A CA 1
ATOM 1787 C C . GLY A 1 221 ? -11.165 -5.261 15.432 1.00 94.50 221 GLY A C 1
ATOM 1788 O O . GLY A 1 221 ? -11.933 -5.450 16.376 1.00 94.50 221 GLY A O 1
ATOM 1789 N N . SER A 1 222 ? -11.450 -4.386 14.463 1.00 93.94 222 SER A N 1
ATOM 1790 C CA . SER A 1 222 ? -12.681 -3.604 14.361 1.00 93.94 222 SER A CA 1
ATOM 1791 C C . SER A 1 222 ? -13.228 -3.638 12.926 1.00 93.94 222 SER A C 1
ATOM 1793 O O . SER A 1 222 ? -12.676 -4.288 12.037 1.00 93.94 222 SER A O 1
ATOM 1795 N N . ARG A 1 223 ? -14.332 -2.922 12.691 1.00 94.94 223 ARG A N 1
ATOM 1796 C CA . ARG A 1 223 ? -14.784 -2.532 11.343 1.00 94.94 223 ARG A CA 1
ATOM 1797 C C . ARG A 1 223 ? -14.942 -1.012 11.212 1.00 94.94 223 ARG A C 1
ATOM 1799 O O . ARG A 1 223 ? -15.667 -0.555 10.336 1.00 94.94 223 ARG A O 1
ATOM 1806 N N . VAL A 1 224 ? -14.304 -0.249 12.103 1.00 97.56 224 VAL A N 1
ATOM 1807 C CA . VAL A 1 224 ? -14.401 1.213 12.195 1.00 97.56 224 VAL A CA 1
ATOM 1808 C C . VAL A 1 224 ? -13.454 1.842 11.167 1.00 97.56 224 VAL A C 1
ATOM 1810 O O . VAL A 1 224 ? -12.239 1.666 11.300 1.00 97.56 224 VAL A O 1
ATOM 1813 N N . PRO A 1 225 ? -13.962 2.546 10.135 1.00 97.94 225 PRO A N 1
ATOM 1814 C CA . PRO A 1 225 ? -13.114 3.198 9.143 1.00 97.94 225 PRO A CA 1
ATOM 1815 C C . PRO A 1 225 ? -12.340 4.372 9.742 1.00 97.94 225 PRO A C 1
ATOM 1817 O O . PRO A 1 225 ? -12.890 5.163 10.512 1.00 97.94 225 PRO A O 1
ATOM 1820 N N . THR A 1 226 ? -11.082 4.540 9.334 1.00 97.81 226 THR A N 1
ATOM 1821 C CA . THR A 1 226 ? -10.212 5.633 9.809 1.00 97.81 226 THR A CA 1
ATOM 1822 C C . THR A 1 226 ? -10.792 7.018 9.535 1.00 97.81 226 THR A C 1
ATOM 1824 O O . THR A 1 226 ? -10.625 7.933 10.337 1.00 97.81 226 THR A O 1
ATOM 1827 N N . SER A 1 227 ? -11.550 7.158 8.450 1.00 96.88 227 SER A N 1
ATOM 1828 C CA . SER A 1 227 ? -12.255 8.387 8.091 1.00 96.88 227 SER A CA 1
ATOM 1829 C C . SER A 1 227 ? -13.375 8.783 9.055 1.00 96.88 227 SER A C 1
ATOM 1831 O O . SER A 1 227 ? -13.687 9.966 9.127 1.00 96.88 227 SER A O 1
ATOM 1833 N N . GLU A 1 228 ? -14.012 7.842 9.762 1.00 97.50 228 GLU A N 1
ATOM 1834 C CA . GLU A 1 228 ? -15.054 8.184 10.749 1.00 97.50 228 GLU A CA 1
ATOM 1835 C C . GLU A 1 228 ? -14.399 8.784 12.003 1.00 97.50 228 GLU A C 1
ATOM 1837 O O . GLU A 1 228 ? -14.815 9.833 12.488 1.00 97.50 228 GLU A O 1
ATOM 1842 N N . ILE A 1 229 ? -13.290 8.180 12.452 1.00 97.94 229 ILE A N 1
ATOM 1843 C CA . ILE A 1 229 ? -12.431 8.713 13.522 1.00 97.94 229 ILE A CA 1
ATOM 1844 C C . ILE A 1 229 ? -11.927 10.118 13.160 1.00 97.94 229 ILE A C 1
ATOM 1846 O O . ILE A 1 229 ? -12.023 11.052 13.954 1.00 97.94 229 ILE A O 1
ATOM 1850 N N . ALA A 1 230 ? -11.417 10.276 11.937 1.00 95.94 230 ALA A N 1
ATOM 1851 C CA . ALA A 1 230 ? -10.894 11.539 11.435 1.00 95.94 230 ALA A CA 1
ATOM 1852 C C . ALA A 1 230 ? -11.958 12.646 11.351 1.00 95.94 230 ALA A C 1
ATOM 1854 O O . ALA A 1 230 ? -11.654 13.789 11.681 1.00 95.94 230 ALA A O 1
ATOM 1855 N N . GLN A 1 231 ? -13.193 12.319 10.953 1.00 97.00 231 GLN A N 1
ATOM 1856 C CA . GLN A 1 231 ? -14.307 13.275 10.924 1.00 97.00 231 GLN A CA 1
ATOM 1857 C C . GLN A 1 231 ? -14.678 13.769 12.327 1.00 97.00 231 GLN A C 1
ATOM 1859 O O . GLN 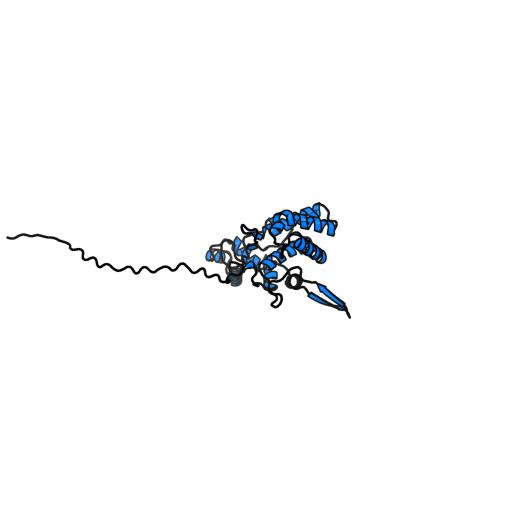A 1 231 ? -14.832 14.974 12.511 1.00 97.00 231 GLN A O 1
ATOM 1864 N N . ARG A 1 232 ? -14.756 12.877 13.326 1.00 97.44 232 ARG A N 1
ATOM 1865 C CA . ARG A 1 232 ? -15.024 13.258 14.728 1.00 97.44 232 ARG A CA 1
ATOM 1866 C C . ARG A 1 232 ? -13.924 14.147 15.307 1.00 97.44 232 ARG A C 1
ATOM 1868 O O . ARG A 1 232 ? -14.205 15.202 15.867 1.00 97.44 232 ARG A O 1
ATOM 1875 N N . PHE A 1 233 ? -12.661 13.791 15.069 1.00 96.31 233 PHE A N 1
ATOM 1876 C CA . PHE A 1 233 ? -11.525 14.629 15.457 1.00 96.31 233 PHE A CA 1
ATOM 1877 C C . PHE A 1 233 ? -11.564 16.016 14.784 1.00 96.31 233 PHE A C 1
ATOM 1879 O O . PHE A 1 233 ? -11.330 17.032 15.433 1.00 96.31 233 PHE A O 1
ATOM 1886 N N . GLN A 1 234 ? -11.927 16.092 13.496 1.00 96.25 234 GLN A N 1
ATOM 1887 C CA . GLN A 1 234 ? -12.127 17.370 12.797 1.00 96.25 234 GLN A CA 1
ATOM 1888 C C . GLN A 1 234 ? -13.334 18.174 13.305 1.00 96.25 234 GLN A C 1
ATOM 1890 O O . GLN A 1 234 ? -13.327 19.398 13.178 1.00 96.25 234 GLN A O 1
ATOM 1895 N N . ALA A 1 235 ? -14.342 17.522 13.889 1.00 96.81 235 ALA A N 1
ATOM 1896 C CA . ALA A 1 235 ? -15.470 18.177 14.550 1.00 96.81 235 ALA A CA 1
ATOM 1897 C C . ALA A 1 235 ? -15.114 18.754 15.939 1.00 96.81 235 ALA A C 1
ATOM 1899 O O . ALA A 1 235 ? -15.935 19.452 16.530 1.00 96.81 235 ALA A O 1
ATOM 1900 N N . GLY A 1 236 ? -13.892 18.513 16.433 1.00 96.50 236 GLY A N 1
ATOM 1901 C CA . GLY A 1 236 ? -13.378 19.045 17.699 1.00 96.50 236 GLY A CA 1
ATOM 1902 C C . GLY A 1 236 ? -13.470 18.086 18.887 1.00 96.50 236 GLY A C 1
ATOM 1903 O O . GLY A 1 236 ? -13.158 18.492 20.004 1.00 96.50 236 GLY A O 1
ATOM 1904 N N . GLU A 1 237 ? -13.878 16.835 18.667 1.00 97.56 237 GLU A N 1
ATOM 1905 C CA . GLU A 1 237 ? -13.957 15.815 19.718 1.00 97.56 237 GLU A CA 1
ATOM 1906 C C . GLU A 1 237 ? -12.563 15.324 20.131 1.00 97.56 237 GLU A C 1
ATOM 1908 O O . GLU A 1 237 ? -11.670 15.165 19.288 1.00 97.56 237 GLU A O 1
ATOM 1913 N N . SER A 1 238 ? -12.357 15.055 21.425 1.00 97.31 238 SER A N 1
ATOM 1914 C CA . SER A 1 238 ? -11.053 14.592 21.894 1.00 97.31 238 SER A CA 1
ATOM 1915 C C . SER A 1 238 ? -10.796 13.125 21.503 1.00 97.31 238 SER A C 1
ATOM 1917 O O . SER A 1 238 ? -11.719 12.306 21.475 1.00 97.31 238 SER A O 1
ATOM 1919 N N . PRO A 1 239 ? -9.531 12.732 21.258 1.00 96.75 239 PRO A N 1
ATOM 1920 C CA . PRO A 1 239 ? -9.176 11.337 20.991 1.00 96.75 239 PRO A CA 1
ATOM 1921 C C . PRO A 1 239 ? -9.620 10.349 22.078 1.00 96.75 239 PRO A C 1
ATOM 1923 O O . PRO A 1 239 ? -9.891 9.196 21.755 1.00 96.75 239 PRO A O 1
ATOM 1926 N N . SER A 1 240 ? -9.727 10.795 23.336 1.00 97.94 240 SER A N 1
ATOM 1927 C CA . SER A 1 240 ? -10.164 9.972 24.472 1.00 97.94 240 SER A CA 1
ATOM 1928 C C . SER A 1 240 ? -11.667 9.663 24.417 1.00 97.94 240 SER A C 1
ATOM 1930 O O . SER A 1 240 ? -12.063 8.503 24.518 1.00 97.94 240 SER A O 1
ATOM 1932 N N . GLU A 1 241 ? -12.504 10.670 24.140 1.00 97.75 241 GLU A N 1
ATOM 1933 C CA . GLU A 1 241 ? -13.955 10.498 23.937 1.00 97.75 241 GLU A CA 1
ATOM 1934 C C . GLU A 1 241 ? -14.234 9.598 22.722 1.00 97.75 241 GLU A C 1
ATOM 1936 O O . GLU A 1 241 ? -15.004 8.640 22.798 1.00 97.75 241 GLU A O 1
ATOM 1941 N N . VAL A 1 242 ? -13.531 9.838 21.609 1.00 97.81 242 VAL A N 1
ATOM 1942 C CA . VAL A 1 242 ? -13.646 9.013 20.397 1.00 97.81 242 VAL A CA 1
ATOM 1943 C C . VAL A 1 242 ? -13.188 7.568 20.653 1.00 97.81 242 VAL A C 1
ATOM 1945 O O . VAL A 1 242 ? -13.810 6.629 20.149 1.00 97.81 242 VAL A O 1
ATOM 1948 N N . ALA A 1 243 ? -12.135 7.358 21.451 1.00 97.88 243 ALA A N 1
ATOM 1949 C CA . ALA A 1 243 ? -11.681 6.025 21.847 1.00 97.88 243 ALA A CA 1
ATOM 1950 C C . ALA A 1 243 ? -12.733 5.296 22.697 1.00 97.88 243 ALA A C 1
ATOM 1952 O O . ALA A 1 243 ? -13.038 4.134 22.417 1.00 97.88 243 ALA A O 1
ATOM 1953 N N . GLN A 1 244 ? -13.334 5.984 23.674 1.00 97.69 244 GLN A N 1
ATOM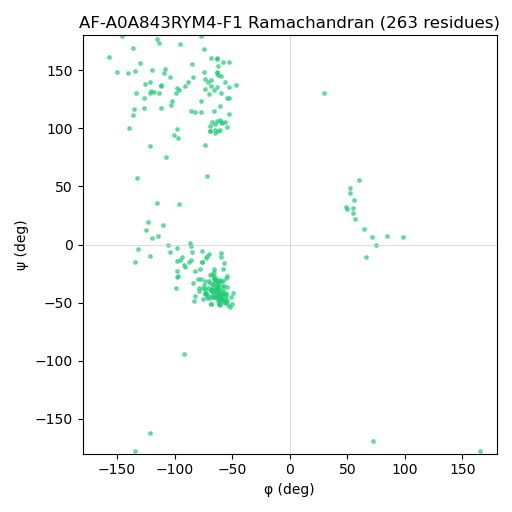 1954 C CA . GLN A 1 244 ? -14.390 5.440 24.526 1.00 97.69 244 GLN A CA 1
ATOM 1955 C C . GLN A 1 244 ? -15.605 4.979 23.707 1.00 97.69 244 GLN A C 1
ATOM 1957 O O . GLN A 1 244 ? -16.038 3.834 23.848 1.00 97.69 244 GLN A O 1
ATOM 1962 N N . ASP A 1 245 ? -16.105 5.823 22.804 1.00 97.12 245 ASP A N 1
ATOM 1963 C CA . ASP A 1 245 ? -17.310 5.547 22.013 1.00 97.12 245 ASP A CA 1
ATOM 1964 C C . ASP A 1 245 ? -17.164 4.368 21.044 1.00 97.12 245 ASP A C 1
ATOM 1966 O O . ASP A 1 245 ? -18.092 3.576 20.868 1.00 97.12 245 ASP A O 1
ATOM 1970 N N . PHE A 1 246 ? -15.997 4.222 20.410 1.00 96.00 246 PHE A N 1
ATOM 1971 C CA . PHE A 1 246 ? -15.711 3.074 19.544 1.00 96.00 246 PHE A CA 1
ATOM 1972 C C . PHE A 1 246 ? -15.151 1.864 20.315 1.00 96.00 246 PHE A C 1
ATOM 1974 O O . PHE A 1 246 ? -14.829 0.837 19.705 1.00 96.00 246 PHE A O 1
ATOM 1981 N N . GLY A 1 247 ? -15.016 1.964 21.644 1.00 96.62 247 GLY A N 1
ATOM 1982 C CA . GLY A 1 247 ? -14.405 0.944 22.495 1.00 96.62 247 GLY A CA 1
ATOM 1983 C C . GLY A 1 247 ? -13.017 0.538 21.997 1.00 96.62 247 GLY A C 1
ATOM 1984 O O . GLY A 1 247 ? -12.757 -0.658 21.838 1.00 96.62 247 GLY A O 1
ATOM 1985 N N . ARG A 1 248 ? -12.193 1.523 21.621 1.00 97.44 248 ARG A N 1
ATOM 1986 C CA . ARG A 1 248 ? -10.806 1.407 21.129 1.00 97.44 248 ARG A CA 1
ATOM 1987 C C . ARG A 1 248 ? -9.838 2.035 22.136 1.00 97.44 248 ARG A C 1
ATOM 1989 O O . ARG A 1 248 ? -10.249 2.662 23.106 1.00 97.44 248 ARG A O 1
ATOM 1996 N N . THR A 1 249 ? -8.544 1.883 21.895 1.00 97.75 249 THR A N 1
ATOM 1997 C CA . THR A 1 249 ? -7.489 2.618 22.604 1.00 97.75 249 THR A CA 1
ATOM 1998 C C . THR A 1 249 ? -7.240 3.988 21.966 1.00 97.75 249 THR A C 1
ATOM 2000 O O . THR A 1 249 ? -7.447 4.180 20.765 1.00 97.75 249 THR A O 1
ATOM 2003 N N . GLU A 1 250 ? -6.721 4.941 22.745 1.00 96.88 250 GLU A N 1
ATOM 2004 C CA . GLU A 1 250 ? -6.267 6.225 22.194 1.00 96.88 250 GLU A CA 1
ATOM 2005 C C . GLU A 1 250 ? -5.137 6.056 21.167 1.00 96.88 250 GLU A C 1
ATOM 2007 O O . GLU A 1 250 ? -5.063 6.832 20.217 1.00 96.88 250 GLU A O 1
ATOM 2012 N N . GLU A 1 251 ? -4.279 5.035 21.296 1.00 96.25 251 GLU A N 1
ATOM 2013 C CA . GLU A 1 251 ? -3.223 4.779 20.308 1.00 96.25 251 GLU A CA 1
ATOM 2014 C C . GLU A 1 251 ? -3.811 4.403 18.939 1.00 96.25 251 GLU A C 1
ATOM 2016 O O . GLU A 1 251 ? -3.394 4.959 17.922 1.00 96.25 251 GLU A O 1
ATOM 2021 N N . GLU A 1 252 ? -4.816 3.523 18.900 1.00 97.38 252 GLU A N 1
ATOM 2022 C CA . GLU A 1 252 ? -5.534 3.171 17.667 1.00 97.38 252 GLU A CA 1
ATOM 2023 C C . GLU A 1 252 ? -6.230 4.387 17.041 1.00 97.38 252 GLU A C 1
ATOM 2025 O O . GLU A 1 252 ? -6.165 4.571 15.823 1.00 97.38 252 GLU A O 1
ATOM 2030 N N . VAL A 1 253 ? -6.859 5.237 17.861 1.00 97.62 253 VAL A N 1
ATOM 2031 C CA . VAL A 1 253 ? -7.493 6.488 17.413 1.00 97.62 253 VAL A CA 1
ATOM 2032 C C . VAL A 1 253 ? -6.457 7.442 16.821 1.00 97.62 253 VAL A C 1
ATOM 2034 O O . VAL A 1 253 ? -6.633 7.920 15.699 1.00 97.62 253 VAL A O 1
ATOM 2037 N N . TRP A 1 254 ? -5.336 7.669 17.505 1.00 96.12 254 TRP A N 1
ATOM 2038 C CA . TRP A 1 254 ? -4.250 8.501 16.989 1.00 96.12 254 TRP A CA 1
ATOM 2039 C C . TRP A 1 254 ? -3.622 7.938 15.711 1.00 96.12 254 TRP A C 1
ATOM 2041 O O . TRP A 1 254 ? -3.238 8.705 14.825 1.00 96.12 254 TRP A O 1
ATOM 2051 N N . GLU A 1 255 ? -3.523 6.616 15.575 1.00 95.56 255 GLU A N 1
ATOM 2052 C CA . GLU A 1 255 ? -2.991 5.992 14.365 1.00 95.56 255 GLU A CA 1
ATOM 2053 C C . GLU A 1 255 ? -3.980 6.055 13.188 1.00 95.56 255 GLU A C 1
ATOM 2055 O O . GLU A 1 255 ? -3.557 6.231 12.042 1.00 95.56 255 GLU A O 1
ATOM 2060 N N . ALA A 1 256 ? -5.289 6.021 13.461 1.00 96.31 256 ALA A N 1
ATOM 2061 C CA . ALA A 1 256 ? -6.343 6.286 12.481 1.00 96.31 256 ALA A CA 1
ATOM 2062 C C . ALA A 1 256 ? -6.336 7.752 12.011 1.00 96.31 256 ALA A C 1
ATOM 2064 O O . ALA A 1 256 ? -6.359 8.007 10.805 1.00 96.31 256 ALA A O 1
ATOM 2065 N N . ILE A 1 257 ? -6.208 8.709 12.939 1.00 95.44 257 ILE A N 1
ATOM 2066 C CA . ILE A 1 257 ? -6.029 10.139 12.635 1.00 95.44 257 ILE A CA 1
ATOM 2067 C C . ILE A 1 257 ? -4.777 10.334 11.772 1.00 95.44 257 ILE A C 1
ATOM 2069 O O . ILE A 1 257 ? -4.847 10.979 10.726 1.00 95.44 257 ILE A O 1
ATOM 2073 N N . ARG A 1 258 ? -3.640 9.724 12.140 1.00 93.12 258 ARG A N 1
ATOM 2074 C CA . ARG A 1 258 ? -2.408 9.773 11.335 1.00 93.12 258 ARG A CA 1
ATOM 2075 C C . ARG A 1 258 ? -2.579 9.153 9.955 1.00 93.12 258 ARG A C 1
ATOM 2077 O O . ARG A 1 258 ? -2.012 9.695 9.006 1.00 93.12 258 ARG A O 1
ATOM 2084 N N . CYS A 1 259 ? -3.332 8.058 9.818 1.00 93.69 259 CYS A N 1
ATOM 2085 C CA . CYS A 1 259 ? -3.642 7.439 8.526 1.00 93.69 259 CYS A CA 1
ATOM 2086 C C . CYS A 1 259 ? -4.290 8.450 7.569 1.00 93.69 259 CYS A C 1
ATOM 2088 O O . CYS A 1 259 ? -3.797 8.636 6.453 1.00 93.69 259 CYS A O 1
ATOM 2090 N N . GLU A 1 260 ? -5.319 9.163 8.036 1.00 93.44 260 GLU A N 1
ATOM 2091 C CA . GLU A 1 260 ? -6.027 10.171 7.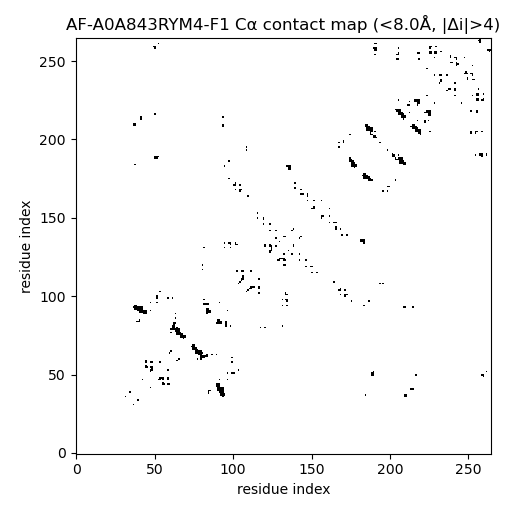240 1.00 93.44 260 GLU A CA 1
ATOM 2092 C C . GLU A 1 260 ? -5.265 11.497 7.116 1.00 93.44 260 GLU A C 1
ATOM 2094 O O . GLU A 1 260 ? -5.356 12.166 6.086 1.00 93.44 260 GLU A O 1
ATOM 2099 N N . PHE A 1 261 ? -4.448 11.894 8.090 1.00 87.69 261 PHE A N 1
ATOM 2100 C CA . PHE A 1 261 ? -3.737 13.176 8.065 1.00 87.69 261 PHE A CA 1
ATOM 2101 C C . PHE A 1 261 ? -2.213 12.990 8.146 1.00 87.69 261 PHE A C 1
ATOM 2103 O O . PHE A 1 261 ? -1.618 13.132 9.214 1.00 87.69 261 PHE A O 1
ATOM 2110 N N . PRO A 1 262 ? -1.534 12.747 7.001 1.00 68.81 262 PRO A N 1
ATOM 2111 C CA . PRO A 1 262 ? -0.081 12.586 6.941 1.00 68.81 262 PRO A CA 1
ATOM 2112 C C . PRO A 1 262 ? 0.751 13.760 7.472 1.00 68.81 262 PRO A C 1
ATOM 2114 O O . PRO A 1 262 ? 1.947 13.585 7.686 1.00 68.81 262 PRO A O 1
ATOM 2117 N N . THR A 1 263 ? 0.132 14.931 7.639 1.00 56.53 263 THR A N 1
ATOM 2118 C CA . THR A 1 263 ? 0.748 16.184 8.102 1.00 56.53 263 THR A CA 1
ATOM 2119 C C . THR A 1 263 ? 0.375 16.554 9.545 1.00 56.53 263 THR A C 1
ATOM 2121 O O . THR A 1 263 ? 0.812 17.596 10.015 1.00 56.53 263 THR A O 1
ATOM 2124 N N . ALA A 1 264 ? -0.447 15.754 10.237 1.00 40.31 264 ALA A N 1
ATOM 2125 C CA . ALA A 1 264 ? -0.933 16.040 11.596 1.00 40.31 264 ALA A CA 1
ATOM 2126 C C . ALA A 1 264 ? -0.094 15.353 12.697 1.00 40.31 264 ALA A C 1
ATOM 2128 O O . ALA A 1 264 ? -0.639 14.889 13.699 1.00 40.31 264 ALA A O 1
ATOM 2129 N N . ALA A 1 265 ? 1.218 15.231 12.473 1.00 34.50 265 ALA A N 1
ATOM 2130 C CA . ALA A 1 265 ? 2.201 14.665 13.398 1.00 34.50 265 ALA A CA 1
ATOM 2131 C C . ALA A 1 265 ? 3.561 15.355 13.216 1.00 34.50 265 ALA A C 1
ATOM 2133 O O . ALA A 1 265 ? 3.994 15.471 12.043 1.00 34.50 265 ALA A O 1
#

Sequence (265 aa):
MTERPRYDADDGMTARTRRQVRMTEPVERDPYRGRSPRKIPAYSSFEASRYLRIPENTVRNWAFGYAQRTGPGRTMRSRPLLKAADTQRHLLSFVNLVELHMISALRRDHNVQMPKIRRAIDYLEAKLRSPHPLIDEEMETDGTDIFINKYGSLINASRDGQLAMKALLQAHLKRIERDERGVAVRLFPFTRKRDADTIVEAPKLIAIDPAVAFGRPVIVGSRVPTSEIAQRFQAGESPSEVAQDFGRTEEEVWEAIRCEFPTAA

Nearest PDB structures (foldseek):
  5af3-assembly1_A  TM=7.324E-01  e=1.773E-10  Mycobacterium tuberculosis H37Rv
  5af3-assembly1_B  TM=7.234E-01  e=1.773E-10  Mycobacterium tuberculosis H37Rv

pLDDT: mean 85.24, std 16.74, range [33.97, 98.56]

Secondary structure (DSSP, 8-state):
------------------------------TTTTS-GGGS--B-HHHHHHHHT--HHHHHHHHT-EEEEEETTEEEEE--SS--SBTTTTBB-HHHHHHHHHHHIIIIIS---HHHHHHHHHHHHHHH--SSTTSSGGGTTTHHHHHHHHHHHHHT--HHHHHHHHHHHHHHHTTEEE-TTS-EEEE----S---TTTTTT----EEB-TTSGGG--EETTS--BHHHHHHHHHTT--HHHHHHHTT--HHHHHHHHHHH-TT--